Protein AF-A0A527ZDV0-F1 (afdb_monomer_lite)

Sequence (284 aa):
VLDKLTVDKIAKTVQAEIHVDLGLYFPLFAMGDMKRVAASTTAVYSDKTIEVAMMLDVTGSMAGQKIIDLRTAAANAVDSFLGGQDPANPRVRVSIVPYANSVNAGALAGSSVYVEASTSQRKQAPGNGVIQYVSGLTRPDNCATERKGTYQYSDVGPDISMINRDYLLSAFAWPTGTAACPVAALKPLTADAAALKNVIKNFVASGGTAGHIGVQWTWYMLSENWGSVMNASQRPAKADPKKVAKIAILMTDGEFNLSYFDASTVGEVYNDAGKEPTRTAAKT

pLDDT: mean 84.5, std 15.92, range [27.89, 98.62]

Structure (mmCIF, N/CA/C/O backbone):
data_AF-A0A527ZDV0-F1
#
_entry.id   AF-A0A527ZDV0-F1
#
loop_
_atom_site.group_PDB
_atom_site.id
_atom_site.type_symbol
_atom_site.label_atom_id
_atom_site.label_alt_id
_atom_site.label_comp_id
_atom_site.label_asym_id
_atom_site.label_entity_id
_atom_site.label_seq_id
_atom_site.pdbx_PDB_ins_code
_atom_site.Cartn_x
_atom_site.Cartn_y
_atom_site.Cartn_z
_atom_site.occupancy
_atom_site.B_iso_or_equiv
_atom_site.auth_seq_id
_atom_site.auth_comp_id
_atom_site.auth_asym_id
_atom_site.auth_atom_id
_atom_site.pdbx_PDB_model_num
ATOM 1 N N . VAL A 1 1 ? -28.918 14.711 37.953 1.00 68.75 1 VAL A N 1
ATOM 2 C CA . VAL A 1 1 ? -28.366 13.515 38.631 1.00 68.75 1 VAL A CA 1
ATOM 3 C C . VAL A 1 1 ? -28.586 12.306 37.731 1.00 68.75 1 VAL A C 1
ATOM 5 O O . VAL A 1 1 ? -29.590 12.291 37.030 1.00 68.75 1 VAL A O 1
ATOM 8 N N . LEU A 1 2 ? -27.631 11.368 37.670 1.00 64.62 2 LEU A N 1
ATOM 9 C CA . LEU A 1 2 ? -27.784 10.100 36.940 1.00 64.62 2 LEU A CA 1
ATOM 10 C C . LEU A 1 2 ? -28.647 9.150 37.768 1.00 64.62 2 LEU A C 1
ATOM 12 O O . LEU A 1 2 ? -28.257 8.795 38.876 1.00 64.62 2 LEU A O 1
ATOM 16 N N . ASP A 1 3 ? -29.789 8.750 37.219 1.00 78.88 3 ASP A N 1
ATOM 17 C CA . ASP A 1 3 ? -30.728 7.843 37.881 1.00 78.88 3 ASP A CA 1
ATOM 18 C C . ASP A 1 3 ? -30.417 6.385 37.570 1.00 78.88 3 ASP A C 1
ATOM 20 O O . ASP A 1 3 ? -30.418 5.534 38.459 1.00 78.88 3 ASP A O 1
ATOM 24 N N . LYS A 1 4 ? -30.156 6.083 36.294 1.00 80.00 4 LYS A N 1
ATOM 25 C CA . LYS A 1 4 ? -30.003 4.708 35.826 1.00 80.00 4 LYS A CA 1
ATOM 26 C C . LYS A 1 4 ? -29.067 4.635 34.631 1.00 80.00 4 LYS A C 1
ATOM 28 O O . LYS A 1 4 ? -29.163 5.429 33.698 1.00 80.00 4 LYS A O 1
ATOM 33 N N . LEU A 1 5 ? -28.189 3.636 34.650 1.00 78.25 5 LEU A N 1
ATOM 34 C CA . LEU A 1 5 ? -27.348 3.252 33.522 1.00 78.25 5 LEU A CA 1
ATOM 35 C C . LEU A 1 5 ? -27.693 1.813 33.132 1.00 78.25 5 LEU A C 1
ATOM 37 O O . LEU A 1 5 ? -27.491 0.892 33.922 1.00 78.25 5 LEU A O 1
ATOM 41 N N . THR A 1 6 ? -28.221 1.619 31.927 1.00 83.94 6 THR A N 1
ATOM 42 C CA . THR A 1 6 ? -28.604 0.300 31.405 1.00 83.94 6 THR A CA 1
ATOM 43 C C . THR A 1 6 ? -27.681 -0.075 30.255 1.00 83.94 6 THR A C 1
ATOM 45 O O . THR A 1 6 ? -27.552 0.686 29.301 1.00 83.94 6 THR A O 1
ATOM 48 N N . VAL A 1 7 ? -27.046 -1.246 30.333 1.00 80.19 7 VAL A N 1
ATOM 49 C CA . VAL A 1 7 ? -26.226 -1.803 29.247 1.00 80.19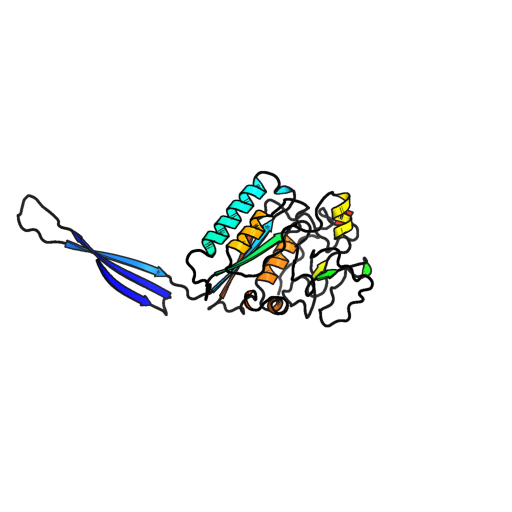 7 VAL A CA 1
ATOM 50 C C . VAL A 1 7 ? -26.956 -3.005 28.660 1.00 80.19 7 VAL A C 1
ATOM 52 O O . VAL A 1 7 ? -27.007 -4.066 29.284 1.00 80.19 7 VAL A O 1
ATOM 55 N N . ASP A 1 8 ? -27.504 -2.847 27.459 1.00 72.69 8 ASP A N 1
ATOM 56 C CA . ASP A 1 8 ? -28.113 -3.931 26.697 1.00 72.69 8 ASP A CA 1
ATOM 57 C C . ASP A 1 8 ? -27.080 -4.519 25.729 1.00 72.69 8 ASP A C 1
ATOM 59 O O . ASP A 1 8 ? -26.717 -3.930 24.709 1.00 72.69 8 ASP A O 1
ATOM 63 N N . LYS A 1 9 ? -26.585 -5.714 26.059 1.00 70.44 9 LYS A N 1
ATOM 64 C CA . LYS A 1 9 ? -25.585 -6.426 25.251 1.00 70.44 9 LYS A CA 1
ATOM 65 C C . LYS A 1 9 ? -26.178 -7.071 23.994 1.00 70.44 9 LYS A C 1
ATOM 67 O O . LYS A 1 9 ? -25.423 -7.394 23.081 1.00 70.44 9 LYS A O 1
ATOM 72 N N . ILE A 1 10 ? -27.497 -7.269 23.945 1.00 68.00 10 ILE A N 1
ATOM 73 C CA . ILE A 1 10 ? -28.203 -7.865 22.806 1.00 68.00 10 ILE A CA 1
ATOM 74 C C . ILE A 1 10 ? -28.531 -6.769 21.791 1.00 68.00 10 ILE A C 1
ATOM 76 O O . ILE A 1 10 ? -28.166 -6.891 20.623 1.00 68.00 10 ILE A O 1
ATOM 80 N N . ALA A 1 11 ? -29.144 -5.674 22.248 1.00 68.44 11 ALA A N 1
ATOM 81 C CA . ALA A 1 11 ? -29.427 -4.501 21.421 1.00 68.44 11 ALA A CA 1
ATOM 82 C C . ALA A 1 11 ? -28.184 -3.635 21.158 1.00 68.44 11 ALA A C 1
ATOM 84 O O . ALA A 1 11 ? -28.227 -2.745 20.310 1.00 68.44 11 ALA A O 1
ATOM 85 N N . LYS A 1 12 ? -27.069 -3.914 21.850 1.00 70.81 12 LYS A N 1
ATOM 86 C CA . LYS A 1 12 ? -25.800 -3.183 21.745 1.00 70.81 12 LYS A CA 1
ATOM 87 C C . LYS A 1 12 ? -25.950 -1.704 22.098 1.00 70.81 12 LYS A C 1
ATOM 89 O O . LYS A 1 12 ? -25.376 -0.844 21.438 1.00 70.81 12 LYS A O 1
ATOM 94 N N . THR A 1 13 ? -26.707 -1.393 23.143 1.00 69.81 13 THR A N 1
ATOM 95 C CA . THR A 1 13 ? -26.961 -0.017 23.576 1.00 69.81 13 THR A CA 1
ATOM 96 C C . THR A 1 13 ? -26.562 0.210 25.028 1.00 69.81 13 THR A C 1
ATOM 98 O O . THR A 1 13 ? -26.643 -0.674 25.878 1.00 69.81 13 THR A O 1
ATOM 101 N N . VAL A 1 14 ? -26.109 1.425 25.313 1.00 76.44 14 VAL A N 1
ATOM 102 C CA . VAL A 1 14 ? -25.928 1.963 26.656 1.00 76.44 14 VAL A CA 1
ATOM 103 C C . VAL A 1 14 ? -26.887 3.132 26.790 1.00 76.44 14 VAL A C 1
ATOM 105 O O . VAL A 1 14 ? -26.771 4.116 26.063 1.00 76.44 14 VAL A O 1
ATOM 108 N N . GLN A 1 15 ? -27.845 3.012 27.698 1.00 78.62 15 GLN A N 1
ATOM 109 C CA . GLN A 1 15 ? -28.835 4.042 27.974 1.00 78.62 15 GLN A CA 1
ATOM 110 C C . GLN A 1 15 ? -28.552 4.672 29.335 1.00 78.62 15 GLN A C 1
ATOM 112 O O . GLN A 1 15 ? -28.437 3.961 30.336 1.00 78.62 15 GLN A O 1
ATOM 117 N N . ALA A 1 16 ? -28.452 5.997 29.364 1.00 77.88 16 ALA A N 1
ATOM 118 C CA . ALA A 1 16 ? -28.330 6.783 30.581 1.00 77.88 16 ALA A CA 1
ATOM 119 C C . ALA A 1 16 ? -29.602 7.612 30.778 1.00 77.88 16 ALA A C 1
ATOM 121 O O . ALA A 1 16 ? -30.021 8.358 29.891 1.00 77.88 16 ALA A O 1
ATOM 122 N N . GLU A 1 17 ? -30.211 7.477 31.948 1.00 79.31 17 GLU A N 1
ATOM 123 C CA . GLU A 1 17 ? -31.352 8.281 32.376 1.00 79.31 17 GLU A CA 1
ATOM 124 C C . GLU A 1 17 ? -30.871 9.284 33.417 1.00 79.31 17 GLU A C 1
ATOM 126 O O . GLU A 1 17 ? -30.293 8.910 34.441 1.00 79.31 17 GLU A O 1
ATOM 131 N N . ILE A 1 18 ? -31.076 10.565 33.132 1.00 78.31 18 ILE A N 1
ATOM 132 C CA . ILE A 1 18 ? -30.704 11.676 34.002 1.00 78.31 18 ILE A CA 1
ATOM 133 C C . ILE A 1 18 ? -31.931 12.539 34.263 1.00 78.31 18 ILE A C 1
ATOM 135 O O . ILE A 1 18 ? -32.757 12.753 33.377 1.00 78.31 18 ILE A O 1
ATOM 139 N N . HIS A 1 19 ? -32.016 13.105 35.461 1.00 79.69 19 HIS A N 1
ATOM 140 C CA . HIS A 1 19 ? -32.987 14.152 35.748 1.00 79.69 19 HIS A CA 1
ATOM 141 C C . HIS A 1 19 ? -32.321 15.444 36.204 1.00 79.69 19 HIS A C 1
ATOM 143 O O . HIS A 1 19 ? -31.220 15.446 36.767 1.00 79.69 19 HIS A O 1
ATOM 149 N N . VAL A 1 20 ? -33.025 16.549 35.986 1.00 69.50 20 VAL A N 1
ATOM 150 C CA . VAL A 1 20 ? -32.747 17.839 36.616 1.00 69.50 20 VAL A CA 1
ATOM 151 C C . VAL A 1 20 ? -34.025 18.296 37.302 1.00 69.50 20 VAL A C 1
ATOM 153 O O . VAL A 1 20 ? -35.100 18.271 36.701 1.00 69.50 20 VAL A O 1
ATOM 156 N N . ASP A 1 21 ? -33.906 18.695 38.562 1.00 74.75 21 ASP A N 1
ATOM 157 C CA . ASP A 1 21 ? -35.006 19.303 39.296 1.00 74.75 21 ASP A CA 1
ATOM 158 C C . ASP A 1 21 ? -34.934 20.823 39.089 1.00 74.75 21 ASP A C 1
ATOM 160 O O . ASP A 1 21 ? -33.939 21.466 39.430 1.00 74.75 21 ASP A O 1
ATOM 164 N N . LEU A 1 22 ? -35.968 21.393 38.468 1.00 59.03 22 LEU A N 1
ATOM 165 C CA . LEU A 1 22 ? -36.077 22.827 38.213 1.00 59.03 22 LEU A CA 1
ATOM 166 C C . LEU A 1 22 ? -37.039 23.457 39.220 1.00 59.03 22 LEU A C 1
ATOM 168 O O . LEU A 1 22 ? -38.200 23.052 39.324 1.00 59.03 22 LEU A O 1
ATOM 172 N N . GLY A 1 23 ? -36.570 24.481 39.933 1.00 53.44 23 GLY A N 1
ATOM 173 C CA . GLY A 1 23 ? -37.438 25.354 40.716 1.00 53.44 23 GLY A CA 1
ATOM 174 C C . GLY A 1 23 ? -38.197 26.293 39.782 1.00 53.44 23 GLY A C 1
ATOM 175 O O . GLY A 1 23 ? -37.603 27.203 39.208 1.00 53.44 23 GLY A O 1
ATOM 176 N N . LEU A 1 24 ? -39.499 26.073 39.607 1.00 53.81 24 LEU A N 1
ATOM 177 C CA . LEU A 1 24 ? -40.360 26.975 38.843 1.00 53.81 24 LEU A CA 1
ATOM 178 C C . LEU A 1 24 ? -40.987 27.990 39.803 1.00 53.81 24 LEU A C 1
ATOM 180 O O . LEU A 1 24 ? -41.691 27.609 40.736 1.00 53.81 24 LEU A O 1
ATOM 184 N N . TYR A 1 25 ? -40.732 29.281 39.581 1.00 48.66 25 TYR A N 1
ATOM 185 C CA . TYR A 1 25 ? -41.302 30.362 40.386 1.00 48.66 25 TYR A CA 1
ATOM 186 C C . TYR A 1 25 ? -42.387 31.093 39.592 1.00 48.66 25 TYR A C 1
ATOM 188 O O . TYR A 1 25 ? -42.089 31.798 38.628 1.00 48.66 25 TYR A O 1
ATOM 196 N N . PHE A 1 26 ? -43.647 30.930 39.999 1.00 53.75 26 PHE A N 1
ATOM 197 C CA . PHE A 1 26 ? -44.776 31.688 39.458 1.00 53.75 26 PHE A CA 1
ATOM 198 C C . PHE A 1 26 ? -45.208 32.748 40.486 1.00 53.75 26 PHE A C 1
ATOM 200 O O . PHE A 1 26 ? -45.685 32.384 41.560 1.00 53.75 26 PHE A O 1
ATOM 207 N N . PRO A 1 27 ? -45.076 34.056 40.193 1.00 48.78 27 PRO A N 1
ATOM 208 C CA . PRO A 1 27 ? -45.184 35.124 41.197 1.00 48.78 27 PRO A CA 1
ATOM 209 C C . PRO A 1 27 ? -46.600 35.391 41.751 1.00 48.78 27 PRO A C 1
ATOM 211 O O . PRO A 1 27 ? -46.770 36.324 42.527 1.00 48.78 27 PRO A O 1
ATOM 214 N N . LEU A 1 28 ? -47.616 34.601 41.382 1.00 50.75 28 LEU A N 1
ATOM 215 C CA . LEU A 1 28 ? -49.012 34.805 41.806 1.00 50.75 28 LEU A CA 1
ATOM 216 C C . LEU A 1 28 ? -49.543 33.768 42.810 1.00 50.75 28 LEU A C 1
ATOM 218 O O . LEU A 1 28 ? -50.578 34.017 43.419 1.00 50.75 28 LEU A O 1
ATOM 222 N N . PHE A 1 29 ? -48.832 32.661 43.050 1.00 50.50 29 PHE A N 1
ATOM 223 C CA . PHE A 1 29 ? -49.179 31.694 44.097 1.00 50.50 29 PHE A CA 1
ATOM 224 C C . PHE A 1 29 ? -47.901 31.182 44.764 1.00 50.50 29 PHE A C 1
ATOM 226 O O . PHE A 1 29 ? -47.093 30.487 44.154 1.00 50.50 29 PHE A O 1
ATOM 233 N N . ALA A 1 30 ? -47.698 31.555 46.026 1.00 51.81 30 ALA A N 1
ATOM 234 C CA . ALA A 1 30 ? -46.574 31.092 46.823 1.00 51.81 30 ALA A CA 1
ATOM 235 C C . ALA A 1 30 ? -46.768 29.618 47.214 1.00 51.81 30 ALA A C 1
ATOM 237 O O . ALA A 1 30 ? -47.433 29.335 48.202 1.00 51.81 30 ALA A O 1
ATOM 238 N N . MET A 1 31 ? -46.188 28.696 46.442 1.00 49.16 31 MET A N 1
ATOM 239 C CA . MET A 1 31 ? -45.766 27.355 46.874 1.00 49.16 31 MET A CA 1
ATOM 240 C C . MET A 1 31 ? -44.824 26.781 45.804 1.00 49.16 31 MET A C 1
ATOM 242 O O . MET A 1 31 ? -45.233 26.499 44.681 1.00 49.16 31 MET A O 1
ATOM 246 N N . GLY A 1 32 ? -43.531 26.713 46.127 1.00 55.28 32 GLY A N 1
ATOM 247 C CA . GLY A 1 32 ? -42.485 26.259 45.215 1.00 55.28 32 GLY A CA 1
ATOM 248 C C . GLY A 1 32 ? -42.348 24.743 45.232 1.00 55.28 32 GLY A C 1
ATOM 249 O O . GLY A 1 32 ? -41.705 24.206 46.128 1.00 55.28 32 GLY A O 1
ATOM 250 N N . ASP A 1 33 ? -42.891 24.079 44.215 1.00 58.06 33 ASP A N 1
ATOM 251 C CA . ASP A 1 33 ? -42.604 22.670 43.952 1.00 58.06 33 ASP A CA 1
ATOM 252 C C . ASP A 1 33 ? -41.522 22.553 42.875 1.00 58.06 33 ASP A C 1
ATOM 254 O O . ASP A 1 33 ? -41.663 23.055 41.756 1.00 58.06 33 ASP A O 1
ATOM 258 N N . MET A 1 34 ? -40.429 21.860 43.203 1.00 58.81 34 MET A N 1
ATOM 259 C CA . MET A 1 34 ? -39.416 21.472 42.223 1.00 58.81 34 MET A CA 1
ATOM 260 C C . MET A 1 34 ? -40.037 20.495 41.218 1.00 58.81 34 MET A C 1
ATOM 262 O O . MET A 1 34 ? -40.575 19.454 41.601 1.00 58.81 34 MET A O 1
ATOM 266 N N . LYS A 1 35 ? -39.966 20.807 39.920 1.00 58.44 35 LYS A N 1
ATOM 267 C CA . LYS A 1 35 ? -40.409 19.891 38.864 1.00 58.44 35 LYS A CA 1
ATOM 268 C C . LYS A 1 35 ? -39.222 19.120 38.313 1.00 58.44 35 LYS A C 1
ATOM 270 O O . LYS A 1 35 ? -38.267 19.703 37.803 1.00 58.44 35 LYS A O 1
ATOM 275 N N . ARG A 1 36 ? -39.320 17.794 38.395 1.00 66.69 36 ARG A N 1
ATOM 276 C CA . ARG A 1 36 ? -38.353 16.869 37.814 1.00 66.69 36 ARG A CA 1
ATOM 277 C C . ARG A 1 36 ? -38.549 16.778 36.308 1.00 66.69 36 ARG A C 1
ATOM 279 O O . ARG A 1 36 ? -39.609 16.359 35.848 1.00 66.69 36 ARG A O 1
ATOM 286 N N . VAL A 1 37 ? -37.515 17.124 35.553 1.00 65.94 37 VAL A N 1
ATOM 287 C CA . VAL A 1 37 ? -37.456 16.905 34.106 1.00 65.94 37 VAL A CA 1
ATOM 288 C C . VAL A 1 37 ? -36.504 15.746 33.844 1.00 65.94 37 VAL A C 1
ATOM 290 O O . VAL A 1 37 ? -35.326 15.822 34.191 1.00 65.94 37 VAL A O 1
ATOM 293 N N . ALA A 1 38 ? -37.025 14.666 33.262 1.00 60.50 38 ALA A N 1
ATOM 294 C CA . ALA A 1 38 ? -36.239 13.506 32.860 1.00 60.50 38 ALA A CA 1
ATOM 295 C C . ALA A 1 38 ? -35.730 13.680 31.424 1.00 60.50 38 ALA A C 1
ATOM 297 O O . ALA A 1 38 ? -36.482 14.072 30.532 1.00 60.50 38 ALA A O 1
ATOM 298 N N . ALA A 1 39 ? -34.463 13.352 31.203 1.00 61.59 39 ALA A N 1
ATOM 299 C CA . ALA A 1 39 ? -33.853 13.233 29.891 1.00 61.59 39 ALA A CA 1
ATOM 300 C C . ALA A 1 39 ? -33.178 11.859 29.792 1.00 61.59 39 ALA A C 1
ATOM 302 O O . ALA A 1 39 ? -32.444 11.446 30.691 1.00 61.59 39 ALA A O 1
ATOM 303 N N . SER A 1 40 ? -33.428 11.140 28.700 1.00 63.53 40 SER A N 1
ATOM 304 C CA . SER A 1 40 ? -32.755 9.878 28.403 1.00 63.53 40 SER A CA 1
ATOM 305 C C . SER A 1 40 ? -31.867 10.039 27.176 1.00 63.53 40 SER A C 1
ATOM 307 O O . SER A 1 40 ? -32.227 10.696 26.199 1.00 63.53 40 SER A O 1
ATOM 309 N N . THR A 1 41 ? -30.680 9.445 27.227 1.00 58.59 41 THR A N 1
ATOM 310 C CA . THR A 1 41 ? -29.773 9.356 26.082 1.00 58.59 41 THR A CA 1
ATOM 311 C C . THR A 1 41 ? -29.410 7.894 25.869 1.00 58.59 41 THR A C 1
ATOM 313 O O . THR A 1 41 ? -29.243 7.140 26.827 1.00 58.59 41 THR A O 1
ATOM 316 N N . THR A 1 42 ? -29.335 7.463 24.610 1.00 42.72 42 THR A N 1
ATOM 317 C CA . THR A 1 42 ? -28.946 6.093 24.250 1.00 42.72 42 THR A CA 1
ATOM 318 C C . THR A 1 42 ? -27.797 6.151 23.259 1.00 42.72 42 THR A C 1
ATOM 320 O O . THR A 1 42 ? -27.917 6.770 22.204 1.00 42.72 42 THR A O 1
ATOM 323 N N . ALA A 1 43 ? -26.686 5.504 23.593 1.00 54.31 43 ALA A N 1
ATOM 324 C CA . ALA A 1 43 ? -25.538 5.324 22.718 1.00 54.31 43 ALA A CA 1
ATOM 325 C C . ALA A 1 43 ? -25.457 3.864 22.267 1.00 54.31 43 ALA A C 1
ATOM 327 O O . ALA A 1 43 ? -25.686 2.954 23.059 1.00 54.31 43 ALA A O 1
ATOM 328 N N . VAL A 1 44 ? -25.105 3.615 21.007 1.00 53.41 44 VAL A N 1
ATOM 329 C CA . VAL A 1 44 ? -24.837 2.254 20.521 1.00 53.41 44 VAL A CA 1
ATOM 330 C C . VAL A 1 44 ? -23.384 1.899 20.851 1.00 53.41 44 VAL A C 1
ATOM 332 O O . VAL A 1 44 ? -22.461 2.609 20.456 1.00 53.41 44 VAL A O 1
ATOM 335 N N . TYR A 1 45 ? -23.162 0.800 21.566 1.00 57.28 45 TYR A N 1
ATOM 336 C CA . TYR A 1 45 ? -21.843 0.253 21.876 1.00 57.28 45 TYR A CA 1
ATOM 337 C C . TYR A 1 45 ? -21.579 -0.971 20.992 1.00 57.28 45 TYR A C 1
ATOM 339 O O . TYR A 1 45 ? -22.304 -1.957 21.032 1.00 57.28 45 TYR A O 1
ATOM 347 N N . SER A 1 46 ? -20.520 -0.921 20.187 1.00 64.88 46 SER A N 1
ATOM 348 C CA . SER A 1 46 ? -20.058 -2.069 19.404 1.00 64.88 46 SER A CA 1
ATOM 349 C C . SER A 1 46 ? -18.836 -2.695 20.075 1.00 64.88 46 SER A C 1
ATOM 351 O O . SER A 1 46 ? -17.894 -2.002 20.446 1.00 64.88 46 SER A O 1
ATOM 353 N N . ASP A 1 47 ? -18.846 -4.014 20.200 1.00 71.94 47 ASP A N 1
ATOM 354 C CA . ASP A 1 47 ? -17.752 -4.862 20.679 1.00 71.94 47 ASP A CA 1
ATOM 355 C C . ASP A 1 47 ? -16.772 -5.255 19.562 1.00 71.94 47 ASP A C 1
ATOM 357 O O . ASP A 1 47 ? -15.793 -5.954 19.812 1.00 71.94 47 ASP A O 1
ATOM 361 N N . LYS A 1 48 ? -17.020 -4.810 18.322 1.00 84.94 48 LYS A N 1
ATOM 362 C CA . LYS A 1 48 ? -16.148 -5.136 17.194 1.00 84.94 48 LYS A CA 1
ATOM 363 C C . LYS A 1 48 ? -14.790 -4.462 17.329 1.00 84.94 48 LYS A C 1
ATOM 365 O O . LYS A 1 48 ? -14.721 -3.265 17.639 1.00 84.94 48 LYS A O 1
ATOM 370 N N . THR A 1 49 ? -13.743 -5.205 16.995 1.00 91.81 49 THR A N 1
ATOM 371 C CA . THR A 1 49 ? -12.450 -4.623 16.640 1.00 91.81 49 THR A CA 1
ATOM 372 C C . THR A 1 49 ? -12.516 -4.060 15.223 1.00 91.81 49 THR A C 1
ATOM 374 O O . THR A 1 49 ? -13.300 -4.519 14.386 1.00 91.81 49 THR A O 1
ATOM 377 N N . ILE A 1 50 ? -11.736 -3.017 14.964 1.00 94.12 50 ILE A N 1
ATOM 378 C CA . ILE A 1 50 ? -11.719 -2.298 13.693 1.00 94.12 50 ILE A CA 1
ATOM 379 C C . ILE A 1 50 ? -10.294 -2.325 13.147 1.00 94.12 50 ILE A C 1
ATOM 381 O O . ILE A 1 50 ? -9.344 -1.936 13.825 1.00 94.12 50 ILE A O 1
ATOM 385 N N . GLU A 1 51 ? -10.154 -2.778 11.911 1.00 97.25 51 GLU A N 1
ATOM 386 C CA . GLU A 1 51 ? -8.906 -2.788 11.161 1.00 97.25 51 GLU A CA 1
ATOM 387 C C . GLU A 1 51 ? -9.066 -1.865 9.964 1.00 97.25 51 GLU A C 1
ATOM 389 O O . GLU A 1 51 ? -9.910 -2.099 9.098 1.00 97.25 51 GLU A O 1
ATOM 394 N N . VAL A 1 52 ? -8.277 -0.797 9.936 1.00 98.06 52 VAL A N 1
ATOM 395 C CA . VAL A 1 52 ? -8.316 0.205 8.874 1.00 98.06 52 VAL A CA 1
ATOM 396 C C . VAL A 1 52 ? -7.024 0.124 8.079 1.00 98.06 52 VAL A C 1
ATOM 398 O O . VAL A 1 52 ? -5.947 0.226 8.656 1.00 98.06 52 VAL A O 1
ATOM 401 N N . ALA A 1 53 ? -7.112 -0.004 6.761 1.00 98.44 53 ALA A N 1
ATOM 402 C CA . ALA A 1 53 ? -5.971 0.142 5.871 1.00 98.44 53 ALA A CA 1
ATOM 403 C C . ALA A 1 53 ? -6.130 1.397 5.020 1.00 98.44 53 ALA A C 1
ATOM 405 O O . ALA A 1 53 ? -7.126 1.565 4.318 1.00 98.44 53 ALA A O 1
ATOM 406 N N . MET A 1 54 ? -5.153 2.296 5.112 1.00 98.50 54 MET A N 1
ATOM 407 C CA . MET A 1 54 ? -5.167 3.575 4.411 1.00 98.50 54 MET A CA 1
ATOM 408 C C . MET A 1 54 ? -4.207 3.525 3.223 1.00 98.50 54 MET A C 1
ATOM 410 O O . MET A 1 54 ? -2.990 3.500 3.409 1.00 98.50 54 MET A O 1
ATOM 414 N N . MET A 1 55 ? -4.765 3.535 2.016 1.00 97.69 55 MET A N 1
ATOM 415 C CA . MET A 1 55 ? -4.059 3.756 0.758 1.00 97.69 55 MET A CA 1
ATOM 416 C C . MET A 1 55 ? -3.863 5.257 0.555 1.00 97.69 55 MET A C 1
ATOM 418 O O . MET A 1 55 ? -4.841 6.002 0.470 1.00 97.69 55 MET A O 1
ATOM 422 N N . LEU A 1 56 ? -2.608 5.696 0.484 1.00 98.19 56 LEU A N 1
ATOM 423 C CA . LEU A 1 56 ? -2.251 7.112 0.444 1.00 98.19 56 LEU A CA 1
ATOM 424 C C . LEU A 1 56 ? -1.398 7.404 -0.791 1.00 98.19 56 LEU A C 1
ATOM 426 O O . LEU A 1 56 ? -0.292 6.882 -0.935 1.00 98.19 56 LEU A O 1
ATOM 430 N N . ASP A 1 57 ? -1.937 8.236 -1.674 1.00 97.44 57 ASP A N 1
ATOM 431 C CA . ASP A 1 57 ? -1.282 8.676 -2.898 1.00 97.44 57 ASP A CA 1
ATOM 432 C C . ASP A 1 57 ? -0.119 9.624 -2.586 1.00 97.44 57 ASP A C 1
ATOM 434 O O . ASP A 1 57 ? -0.306 10.702 -2.020 1.00 97.44 57 ASP A O 1
ATOM 438 N N . VAL A 1 58 ? 1.099 9.212 -2.936 1.00 97.69 58 VAL A N 1
ATOM 439 C CA . VAL A 1 58 ? 2.315 10.030 -2.806 1.00 97.69 58 VAL A CA 1
ATOM 440 C C . VAL A 1 58 ? 2.980 10.251 -4.166 1.00 97.69 58 VAL A C 1
ATOM 442 O O . VAL A 1 58 ? 4.203 10.353 -4.273 1.00 97.69 58 VAL A O 1
ATOM 445 N N . THR A 1 59 ? 2.175 10.305 -5.224 1.00 95.69 59 THR A N 1
ATOM 446 C CA . THR A 1 59 ? 2.625 10.501 -6.606 1.00 95.69 59 THR A CA 1
ATOM 447 C C . THR A 1 59 ? 3.093 11.930 -6.860 1.00 95.69 59 THR A C 1
ATOM 449 O O . THR A 1 59 ? 2.917 12.832 -6.039 1.00 95.69 59 THR A O 1
ATOM 452 N N . GLY A 1 60 ? 3.723 12.167 -8.011 1.00 93.88 60 GLY A N 1
ATOM 453 C CA . GLY A 1 60 ? 4.214 13.489 -8.393 1.00 93.88 60 GLY A CA 1
ATOM 454 C C . GLY A 1 60 ? 3.118 14.562 -8.479 1.00 93.88 60 GLY A C 1
ATOM 455 O O . GLY A 1 60 ? 3.393 15.716 -8.153 1.00 93.88 60 GLY A O 1
ATOM 456 N N . SER A 1 61 ? 1.876 14.206 -8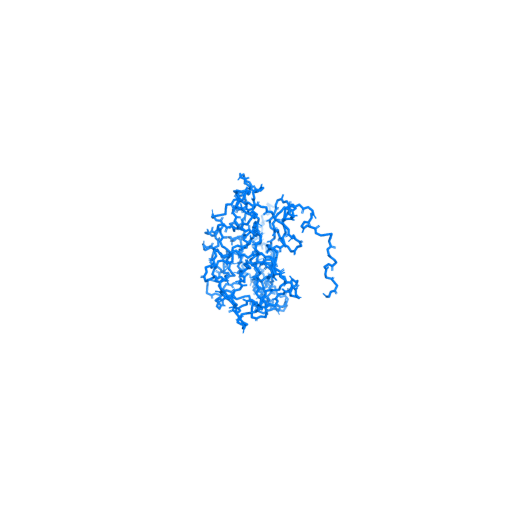.843 1.00 92.81 61 SER A N 1
ATOM 457 C CA . SER A 1 61 ? 0.739 15.150 -8.904 1.00 92.81 61 SER A CA 1
ATOM 458 C C . SER A 1 61 ? 0.365 15.730 -7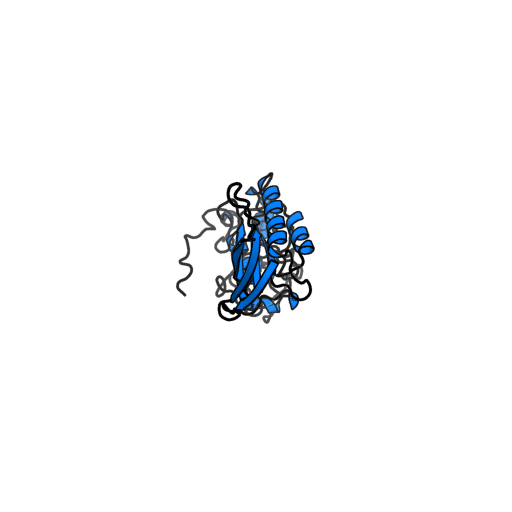.540 1.00 92.81 61 SER A C 1
ATOM 460 O O . SER A 1 61 ? -0.170 16.843 -7.479 1.00 92.81 61 SER A O 1
ATOM 462 N N . MET A 1 62 ? 0.723 15.024 -6.462 1.00 97.06 62 MET A N 1
ATOM 463 C CA . MET A 1 62 ? 0.519 15.439 -5.077 1.00 97.06 62 MET A CA 1
ATOM 464 C C . MET A 1 62 ? 1.533 16.489 -4.600 1.00 97.06 62 MET A C 1
ATOM 466 O O . MET A 1 62 ? 1.423 16.974 -3.475 1.00 97.06 62 MET A O 1
ATOM 470 N N . ALA A 1 63 ? 2.536 16.862 -5.399 1.00 96.06 63 ALA A N 1
ATOM 471 C CA . ALA A 1 63 ? 3.541 17.840 -4.987 1.00 96.06 63 ALA A CA 1
ATOM 472 C C . ALA A 1 63 ? 2.933 19.199 -4.568 1.00 96.06 63 ALA A C 1
ATOM 474 O O . ALA A 1 63 ? 1.840 19.594 -4.979 1.00 96.06 63 ALA A O 1
ATOM 475 N N . GLY A 1 64 ? 3.665 19.943 -3.734 1.00 97.00 64 GLY A N 1
ATOM 476 C CA . GLY A 1 64 ? 3.220 21.238 -3.217 1.00 97.00 64 GLY A CA 1
ATOM 477 C C . GLY A 1 64 ? 2.210 21.101 -2.077 1.00 97.00 64 GLY A C 1
ATOM 478 O O . GLY A 1 64 ? 2.453 20.377 -1.114 1.00 97.00 64 GLY A O 1
ATOM 479 N N . GLN A 1 65 ? 1.090 21.821 -2.160 1.00 97.31 65 GLN A N 1
ATOM 480 C CA . GLN A 1 65 ? 0.119 21.893 -1.064 1.00 97.31 65 GLN A CA 1
ATOM 481 C C . GLN A 1 65 ? -0.617 20.563 -0.828 1.00 97.31 65 GLN A C 1
ATOM 483 O O . GLN A 1 65 ? -0.868 20.200 0.317 1.00 97.31 65 GLN A O 1
ATOM 488 N N . LYS A 1 66 ? -0.889 19.782 -1.882 1.00 97.19 66 LYS A N 1
ATOM 489 C CA . LYS A 1 66 ? -1.683 18.545 -1.775 1.00 97.19 66 LYS A CA 1
ATOM 490 C C . LYS A 1 66 ? -1.043 17.504 -0.855 1.00 97.19 66 LYS A C 1
ATOM 492 O O . LYS A 1 66 ? -1.734 16.922 -0.027 1.00 97.19 66 LYS A O 1
ATOM 497 N N . ILE A 1 67 ? 0.272 17.283 -0.942 1.00 97.25 67 ILE A N 1
ATOM 498 C CA . ILE A 1 67 ? 0.969 16.343 -0.052 1.00 97.25 67 ILE A CA 1
ATOM 499 C C . ILE A 1 67 ? 1.021 16.866 1.389 1.00 97.25 67 ILE A C 1
ATOM 501 O O . ILE A 1 67 ? 0.979 16.073 2.326 1.00 97.25 67 ILE A O 1
ATOM 505 N N . ILE A 1 68 ? 1.072 18.186 1.596 1.00 97.75 68 ILE A N 1
ATOM 506 C CA . ILE A 1 68 ? 1.008 18.796 2.935 1.00 97.75 68 ILE A CA 1
ATOM 507 C C . ILE A 1 68 ? -0.375 18.548 3.555 1.00 97.75 68 ILE A C 1
ATOM 509 O O . ILE A 1 68 ? -0.472 18.108 4.707 1.00 97.75 68 ILE A O 1
ATOM 513 N N . ASP A 1 69 ? -1.430 18.751 2.771 1.00 97.56 69 ASP A N 1
ATOM 514 C CA . ASP A 1 69 ? -2.810 18.521 3.192 1.00 97.56 69 ASP A CA 1
ATOM 515 C C . ASP A 1 69 ? -3.071 17.034 3.437 1.00 97.56 69 ASP A C 1
ATOM 517 O O . ASP A 1 69 ? -3.643 16.680 4.466 1.00 97.56 69 ASP A O 1
ATOM 521 N N . LEU A 1 70 ? -2.566 16.146 2.571 1.00 97.50 70 LEU A N 1
ATOM 522 C CA . LEU A 1 70 ? -2.646 14.696 2.763 1.00 97.50 70 LEU A CA 1
ATOM 523 C C . LEU A 1 70 ? -1.985 14.273 4.075 1.00 97.50 70 LEU A C 1
ATOM 525 O O . LEU A 1 70 ? -2.572 13.509 4.839 1.00 97.50 70 LEU A O 1
ATOM 529 N N . ARG A 1 71 ? -0.772 14.766 4.359 1.00 98.19 71 ARG A N 1
ATOM 530 C CA . ARG A 1 71 ? -0.070 14.456 5.613 1.00 98.19 71 ARG A CA 1
ATOM 531 C C . ARG A 1 71 ? -0.892 14.895 6.825 1.00 98.19 71 ARG A C 1
ATOM 533 O O . ARG A 1 71 ? -0.992 14.148 7.795 1.00 98.19 71 ARG A O 1
ATOM 540 N N . THR A 1 72 ? -1.504 16.075 6.751 1.00 98.06 72 THR A N 1
ATOM 541 C CA . THR A 1 72 ? -2.359 16.618 7.814 1.00 98.06 72 THR A CA 1
ATOM 542 C C . THR A 1 72 ? -3.627 15.782 7.990 1.00 98.06 72 THR A C 1
ATOM 544 O O . THR A 1 72 ? -3.925 15.336 9.096 1.00 98.06 72 THR A O 1
ATOM 547 N N . ALA A 1 73 ? -4.343 15.499 6.902 1.00 97.38 73 ALA A N 1
ATOM 548 C CA . ALA A 1 73 ? -5.570 14.711 6.917 1.00 97.38 73 ALA A CA 1
ATOM 549 C C . ALA A 1 73 ? -5.325 13.278 7.413 1.00 97.38 73 ALA A C 1
ATOM 551 O O . ALA A 1 73 ? -6.063 12.785 8.265 1.00 97.38 73 ALA A O 1
ATOM 552 N N . ALA A 1 74 ? -4.258 12.628 6.943 1.00 97.75 74 ALA A N 1
ATOM 553 C CA . ALA A 1 74 ? -3.900 11.282 7.371 1.00 97.75 74 ALA A CA 1
ATOM 554 C C . ALA A 1 74 ? -3.490 11.243 8.853 1.00 97.75 74 ALA A C 1
ATOM 556 O O . ALA A 1 74 ? -3.896 10.329 9.568 1.00 97.75 74 ALA A O 1
ATOM 557 N N . ALA A 1 75 ? -2.739 12.237 9.343 1.00 97.81 75 ALA A N 1
ATOM 558 C CA . ALA A 1 75 ? -2.390 12.331 10.761 1.00 97.81 75 ALA A CA 1
ATOM 559 C C . ALA A 1 75 ? -3.633 12.539 11.645 1.00 97.81 75 ALA A C 1
ATOM 561 O O . ALA A 1 75 ? -3.790 11.844 12.648 1.00 97.81 75 ALA A O 1
ATOM 562 N N . ASN A 1 76 ? -4.552 13.416 11.230 1.00 96.94 76 ASN A N 1
ATOM 563 C CA . ASN A 1 76 ? -5.816 13.647 11.934 1.00 96.94 76 ASN A CA 1
ATOM 564 C C . ASN A 1 76 ? -6.708 12.397 11.942 1.00 96.94 76 ASN A C 1
ATOM 566 O O . ASN A 1 76 ? -7.357 12.106 12.948 1.00 96.94 76 ASN A O 1
ATOM 570 N N . ALA A 1 77 ? -6.726 11.633 10.846 1.00 95.88 77 ALA A N 1
ATOM 571 C CA . ALA A 1 77 ? -7.438 10.361 10.777 1.00 95.88 77 ALA A CA 1
ATOM 572 C C . ALA A 1 77 ? -6.847 9.335 11.758 1.00 95.88 77 ALA A C 1
ATOM 574 O O . ALA A 1 77 ? -7.598 8.697 12.490 1.00 95.88 77 ALA A O 1
ATOM 575 N N . VAL A 1 78 ? -5.515 9.221 11.837 1.00 96.62 78 VAL A N 1
ATOM 576 C CA . VAL A 1 78 ? -4.833 8.361 12.822 1.00 96.62 78 VAL A CA 1
ATOM 577 C C . VAL A 1 78 ? -5.208 8.755 14.252 1.00 96.62 78 VAL A C 1
ATOM 579 O O . VAL A 1 78 ? -5.580 7.885 15.039 1.00 96.62 78 VAL A O 1
ATOM 582 N N . ASP A 1 79 ? -5.166 10.048 14.579 1.00 95.44 79 ASP A N 1
ATOM 583 C CA . ASP A 1 79 ? -5.533 10.537 15.913 1.00 95.44 79 ASP A CA 1
ATOM 584 C C . ASP A 1 79 ? -7.017 10.274 16.229 1.00 95.44 79 ASP A C 1
ATOM 586 O O . ASP A 1 79 ? -7.353 9.880 17.345 1.00 95.44 79 ASP A O 1
ATOM 590 N N . SER A 1 80 ? -7.898 10.395 15.232 1.00 93.31 80 SER A N 1
ATOM 591 C CA . SER A 1 80 ? -9.331 10.110 15.380 1.00 93.31 80 SER A CA 1
ATOM 592 C C . SER A 1 80 ? -9.623 8.620 15.576 1.00 93.31 80 SER A C 1
ATOM 594 O O . SER A 1 80 ? -10.483 8.261 16.376 1.00 93.31 80 SER A O 1
ATOM 596 N N . PHE A 1 81 ? -8.917 7.737 14.864 1.00 93.06 81 PHE A N 1
ATOM 597 C CA . PHE A 1 81 ? -9.123 6.290 14.964 1.00 93.06 81 PHE A CA 1
ATOM 598 C C . PHE A 1 81 ? -8.548 5.690 16.240 1.00 93.06 81 PHE A C 1
ATOM 600 O O . PHE A 1 81 ? -9.128 4.754 16.786 1.00 93.06 81 PHE A O 1
ATOM 607 N N . LEU A 1 82 ? -7.399 6.193 16.691 1.00 94.00 82 LEU A N 1
ATOM 608 C CA . LEU A 1 82 ? -6.646 5.602 17.796 1.00 94.00 82 LEU A CA 1
ATOM 609 C C . LEU A 1 82 ? -6.825 6.359 19.119 1.00 94.00 82 LEU A C 1
ATOM 611 O O . LEU A 1 82 ? -6.240 5.968 20.129 1.00 94.00 82 LEU A O 1
ATOM 615 N N . GLY A 1 83 ? -7.619 7.430 19.135 1.00 89.38 83 GLY A N 1
ATOM 616 C CA . GLY A 1 83 ? -7.896 8.218 20.331 1.00 89.38 83 GLY A CA 1
ATOM 617 C C . GLY A 1 83 ? -8.671 7.434 21.394 1.00 89.38 83 GLY A C 1
ATOM 618 O O . GLY A 1 83 ? -9.671 6.781 21.105 1.00 89.38 83 GLY A O 1
ATOM 619 N N . GLY A 1 84 ? -8.223 7.523 22.650 1.00 82.81 84 GLY A N 1
ATOM 620 C CA . GLY A 1 84 ? -8.977 7.038 23.813 1.00 82.81 84 GLY A CA 1
ATOM 621 C C . GLY A 1 84 ? -9.105 5.515 23.952 1.00 82.81 84 GLY A C 1
ATOM 622 O O . GLY A 1 84 ? -9.927 5.061 24.747 1.00 82.81 84 GLY A O 1
ATOM 623 N N . GLN A 1 85 ? -8.326 4.722 23.207 1.00 87.06 85 GLN A N 1
ATOM 624 C CA . GLN A 1 85 ? -8.312 3.261 23.344 1.00 87.06 85 GLN A CA 1
ATOM 625 C C . GLN A 1 85 ? -7.267 2.763 24.355 1.00 87.06 85 GLN A C 1
ATOM 627 O O . GLN A 1 85 ? -6.252 3.416 24.587 1.00 87.06 85 GLN A O 1
ATOM 632 N N . ASP A 1 86 ? -7.510 1.578 24.922 1.00 81.94 86 ASP A N 1
ATOM 633 C CA . ASP A 1 86 ? -6.559 0.867 25.784 1.00 81.94 86 ASP A CA 1
ATOM 634 C C . ASP A 1 86 ? -5.318 0.434 24.972 1.00 81.94 86 ASP A C 1
ATOM 636 O O . ASP A 1 86 ? -5.465 -0.335 24.015 1.00 81.94 86 ASP A O 1
ATOM 640 N N . PRO A 1 87 ? -4.098 0.874 25.339 1.00 72.12 87 PRO A N 1
ATOM 641 C CA . PRO A 1 87 ? -2.870 0.454 24.668 1.00 72.12 87 PRO A CA 1
ATOM 642 C C . PRO A 1 87 ? -2.598 -1.055 24.744 1.00 72.12 87 PRO A C 1
ATOM 644 O O . PRO A 1 87 ? -1.929 -1.591 23.861 1.00 72.12 87 PRO A O 1
ATOM 647 N N . ALA A 1 88 ? -3.091 -1.745 25.780 1.00 78.69 88 ALA A N 1
ATOM 648 C CA . ALA A 1 88 ? -2.893 -3.184 25.952 1.00 78.69 88 ALA A CA 1
ATOM 649 C C . ALA A 1 88 ? -3.867 -4.018 25.106 1.00 78.69 88 ALA A C 1
ATOM 651 O O . ALA A 1 88 ? -3.516 -5.112 24.668 1.00 78.69 88 ALA A O 1
ATOM 652 N N . ASN A 1 89 ? -5.068 -3.494 24.843 1.00 84.44 89 ASN A N 1
ATOM 653 C CA . ASN A 1 89 ? -6.111 -4.154 24.057 1.00 84.44 89 ASN A CA 1
ATOM 654 C C . ASN A 1 89 ? -6.738 -3.170 23.060 1.00 84.44 89 ASN A C 1
ATOM 656 O O . ASN A 1 89 ? -7.894 -2.760 23.225 1.00 84.44 89 ASN A O 1
ATOM 660 N N . PRO A 1 90 ? -5.992 -2.767 22.017 1.00 89.88 90 PRO A N 1
ATOM 661 C CA . PRO A 1 90 ? -6.472 -1.760 21.092 1.00 89.88 90 PRO A CA 1
ATOM 662 C C . PRO A 1 90 ? -7.664 -2.287 20.303 1.00 89.88 90 PRO A C 1
ATOM 664 O O . PRO A 1 90 ? -7.597 -3.315 19.623 1.00 89.88 90 PRO A O 1
ATOM 667 N N . ARG A 1 91 ? -8.767 -1.543 20.367 1.00 90.75 91 ARG A N 1
ATOM 668 C CA . ARG A 1 91 ? -9.971 -1.848 19.597 1.00 90.75 91 ARG A CA 1
ATOM 669 C C . ARG A 1 91 ? -9.790 -1.496 18.124 1.00 90.75 91 ARG A C 1
ATOM 671 O O . ARG A 1 91 ? -10.379 -2.164 17.277 1.00 90.75 91 ARG A O 1
ATOM 678 N N . VAL A 1 92 ? -9.000 -0.467 17.822 1.00 94.69 92 VAL A N 1
ATOM 679 C CA . VAL A 1 92 ? -8.755 0.022 16.467 1.00 94.69 92 VAL A CA 1
ATOM 680 C C . VAL A 1 92 ? -7.274 -0.100 16.135 1.00 94.69 92 VAL A C 1
ATOM 682 O O . VAL A 1 92 ? -6.404 0.329 16.895 1.00 94.69 92 VAL A O 1
ATOM 685 N N . ARG A 1 93 ? -6.980 -0.682 14.974 1.00 96.75 93 ARG A N 1
ATOM 686 C CA . ARG A 1 93 ? -5.629 -0.773 14.418 1.00 96.75 93 ARG A CA 1
ATOM 687 C C . ARG A 1 93 ? -5.633 -0.222 13.003 1.00 96.75 93 ARG A C 1
ATOM 689 O O . ARG A 1 93 ? -6.570 -0.468 12.246 1.00 96.75 93 ARG A O 1
ATOM 696 N N . VAL A 1 94 ? -4.580 0.504 12.655 1.00 98.31 94 VAL A N 1
ATOM 697 C CA . VAL A 1 94 ? -4.442 1.176 11.362 1.00 98.31 94 VAL A CA 1
ATOM 698 C C . VAL A 1 94 ? -3.175 0.682 10.664 1.00 98.31 94 VAL A C 1
ATOM 700 O O . VAL A 1 94 ? -2.138 0.516 11.307 1.00 98.31 94 VAL A O 1
ATOM 703 N N . SER A 1 95 ? -3.255 0.445 9.357 1.00 98.50 95 SER A N 1
ATOM 704 C CA . SER A 1 95 ? -2.118 0.226 8.464 1.00 98.50 95 SER A CA 1
ATOM 705 C C . SER A 1 95 ? -2.013 1.370 7.456 1.00 98.50 95 SER A C 1
ATOM 707 O O . SER A 1 95 ? -3.021 1.940 7.036 1.00 98.50 95 SER A O 1
ATOM 709 N N . ILE A 1 96 ? -0.790 1.687 7.037 1.00 98.62 96 ILE A N 1
ATOM 710 C CA . ILE A 1 96 ? -0.494 2.773 6.094 1.00 98.62 96 ILE A CA 1
ATOM 711 C C . ILE A 1 96 ? 0.162 2.178 4.855 1.00 98.62 96 ILE A C 1
ATOM 713 O O . ILE A 1 96 ? 1.168 1.478 4.971 1.00 98.62 96 ILE A O 1
ATOM 717 N N . VAL A 1 97 ? -0.392 2.468 3.681 1.00 98.56 97 VAL A N 1
ATOM 718 C CA . VAL A 1 97 ? 0.074 1.976 2.381 1.00 98.56 97 VAL A CA 1
ATOM 719 C C . VAL A 1 97 ? 0.311 3.178 1.461 1.00 98.56 97 VAL A C 1
ATOM 721 O O . VAL A 1 97 ? -0.602 3.598 0.747 1.00 98.56 97 VAL A O 1
ATOM 724 N N . PRO A 1 98 ? 1.513 3.781 1.494 1.00 98.25 98 PRO A N 1
ATOM 725 C CA . PRO A 1 98 ? 1.877 4.818 0.543 1.00 98.25 98 PRO A CA 1
ATOM 726 C C . PRO A 1 98 ? 2.175 4.185 -0.821 1.00 98.25 98 PRO A C 1
ATOM 728 O O . PRO A 1 98 ? 2.891 3.181 -0.890 1.00 98.25 98 PRO A O 1
ATOM 731 N N . TYR A 1 99 ? 1.660 4.773 -1.899 1.00 98.12 99 TYR A N 1
ATOM 732 C CA . TYR A 1 99 ? 1.897 4.281 -3.258 1.00 98.12 99 TYR A CA 1
ATOM 733 C C . TYR A 1 99 ? 2.243 5.408 -4.234 1.00 98.12 99 TYR A C 1
ATOM 735 O O . TYR A 1 99 ? 1.810 6.550 -4.078 1.00 98.12 99 TYR A O 1
ATOM 743 N N . ALA A 1 100 ? 3.020 5.051 -5.254 1.00 96.75 100 ALA A N 1
ATOM 744 C CA . ALA A 1 100 ? 3.234 5.861 -6.448 1.00 96.75 100 ALA A CA 1
ATOM 745 C C . ALA A 1 100 ? 3.516 4.941 -7.646 1.00 96.75 100 ALA A C 1
ATOM 747 O O . ALA A 1 100 ? 2.640 4.166 -8.016 1.00 96.75 100 ALA A O 1
ATOM 748 N N . ASN A 1 101 ? 4.744 4.943 -8.183 1.00 95.62 101 ASN A N 1
ATOM 749 C CA . ASN A 1 101 ? 5.208 3.979 -9.191 1.00 95.62 101 ASN A CA 1
ATOM 750 C C . ASN A 1 101 ? 5.107 2.522 -8.720 1.00 95.62 101 ASN A C 1
ATOM 752 O O . ASN A 1 101 ? 5.073 1.607 -9.535 1.00 95.62 101 ASN A O 1
ATOM 756 N N . SER A 1 102 ? 5.159 2.312 -7.408 1.00 97.56 102 SER A N 1
ATOM 757 C CA . SER A 1 102 ? 5.102 1.024 -6.725 1.00 97.56 102 SER A CA 1
ATOM 758 C C . SER A 1 102 ? 4.705 1.257 -5.260 1.00 97.56 102 SER A C 1
ATOM 760 O O . SER A 1 102 ? 4.449 2.396 -4.849 1.00 97.56 102 SER A O 1
ATOM 762 N N . VAL A 1 103 ? 4.687 0.193 -4.458 1.00 98.38 103 VAL A N 1
ATOM 763 C CA . VAL A 1 103 ? 4.612 0.268 -2.994 1.00 98.38 103 VAL A CA 1
ATOM 764 C C . VAL A 1 103 ? 5.944 -0.175 -2.398 1.00 98.38 103 VAL A C 1
ATOM 766 O O . VAL A 1 103 ? 6.509 -1.194 -2.786 1.00 98.38 103 VAL A O 1
ATOM 769 N N . ASN A 1 104 ? 6.441 0.557 -1.404 1.00 98.06 104 ASN A N 1
ATOM 770 C CA . ASN A 1 104 ? 7.602 0.132 -0.630 1.00 98.06 104 ASN A CA 1
ATOM 771 C C . ASN A 1 104 ? 7.159 -0.848 0.467 1.00 98.06 104 ASN A C 1
ATOM 773 O O . ASN A 1 104 ? 6.618 -0.443 1.495 1.00 98.06 104 ASN A O 1
ATOM 777 N N . ALA A 1 105 ? 7.403 -2.143 0.261 1.00 96.88 105 ALA A N 1
ATOM 778 C CA . ALA A 1 105 ? 6.979 -3.209 1.168 1.00 96.88 105 ALA A CA 1
ATOM 779 C C . ALA A 1 105 ? 7.817 -3.310 2.459 1.00 96.88 105 ALA A C 1
ATOM 781 O O . ALA A 1 105 ? 7.509 -4.107 3.350 1.00 96.88 105 ALA A O 1
ATOM 782 N N . GLY A 1 106 ? 8.868 -2.493 2.596 1.00 95.38 106 GLY A N 1
ATOM 783 C CA . GLY A 1 106 ? 9.686 -2.414 3.802 1.00 95.38 106 GLY A CA 1
ATOM 784 C C . GLY A 1 106 ? 10.203 -3.778 4.261 1.00 95.38 106 GLY A C 1
ATOM 785 O O . GLY A 1 106 ? 10.785 -4.539 3.488 1.00 95.38 106 GLY A O 1
ATOM 786 N N . ALA A 1 107 ? 9.965 -4.094 5.536 1.00 92.94 107 ALA A N 1
ATOM 787 C CA . ALA A 1 107 ? 10.386 -5.354 6.146 1.00 92.94 107 ALA A CA 1
ATOM 788 C C . ALA A 1 107 ? 9.700 -6.593 5.542 1.00 92.94 107 ALA A C 1
ATOM 790 O O . ALA A 1 107 ? 10.268 -7.680 5.609 1.00 92.94 107 ALA A O 1
ATOM 791 N N . LEU A 1 108 ? 8.519 -6.444 4.927 1.00 94.50 108 LEU A N 1
ATOM 792 C CA . LEU A 1 108 ? 7.806 -7.570 4.316 1.00 94.50 108 LEU A CA 1
ATOM 793 C C . LEU A 1 108 ? 8.447 -8.014 2.999 1.00 94.50 108 LEU A C 1
ATOM 795 O O . LEU A 1 108 ? 8.244 -9.148 2.574 1.00 94.50 108 LEU A O 1
ATOM 799 N N . ALA A 1 109 ? 9.222 -7.151 2.338 1.00 93.75 109 ALA A N 1
ATOM 800 C CA . ALA A 1 109 ? 9.724 -7.426 0.996 1.00 93.75 109 ALA A CA 1
ATOM 801 C C . ALA A 1 109 ? 10.562 -8.715 0.918 1.00 93.75 109 ALA A C 1
ATOM 803 O O . ALA A 1 109 ? 10.414 -9.474 -0.033 1.00 93.75 109 ALA A O 1
ATOM 804 N N . GLY A 1 110 ? 11.380 -9.015 1.933 1.00 89.81 110 GLY A N 1
ATOM 805 C CA . GLY A 1 110 ? 12.225 -10.217 1.937 1.00 89.81 110 GLY A CA 1
ATOM 806 C C . GLY A 1 110 ? 11.453 -11.543 1.947 1.00 89.81 110 GLY A C 1
ATOM 807 O O . GLY A 1 110 ? 11.988 -12.553 1.506 1.00 89.81 110 GLY A O 1
ATOM 808 N N . SER A 1 111 ? 10.207 -11.544 2.423 1.00 90.38 111 SER A N 1
ATOM 809 C CA . SER A 1 111 ? 9.353 -12.733 2.529 1.00 90.38 111 SER A CA 1
ATOM 810 C C . SER A 1 111 ? 8.108 -12.663 1.644 1.00 90.38 111 SER A C 1
ATOM 812 O O . SER A 1 111 ? 7.255 -13.543 1.724 1.00 90.38 111 SER A O 1
ATOM 814 N N . SER A 1 112 ? 7.955 -11.616 0.829 1.00 92.44 112 SER A N 1
ATOM 815 C CA . SER A 1 112 ? 6.743 -11.433 0.021 1.00 92.44 112 SER A CA 1
ATOM 816 C C . SER A 1 112 ? 6.956 -10.878 -1.377 1.00 92.44 112 SER A C 1
ATOM 818 O O . SER A 1 112 ? 6.023 -10.934 -2.176 1.00 92.44 112 SER A O 1
ATOM 820 N N . VAL A 1 113 ? 8.154 -10.387 -1.706 1.00 93.19 113 VAL A N 1
ATOM 821 C CA . VAL A 1 113 ? 8.437 -9.766 -3.002 1.00 93.19 113 VAL A CA 1
ATOM 822 C C . VAL A 1 113 ? 9.502 -10.547 -3.763 1.00 93.19 113 VAL A C 1
ATOM 824 O O . VAL A 1 113 ? 10.633 -10.705 -3.309 1.00 93.19 113 VAL A O 1
ATOM 827 N N . TYR A 1 114 ? 9.127 -11.013 -4.947 1.00 91.50 114 TYR A N 1
ATOM 828 C CA . TYR A 1 114 ? 10.000 -11.634 -5.927 1.00 91.50 114 TYR A CA 1
ATOM 829 C C . TYR A 1 114 ? 10.507 -10.585 -6.922 1.00 91.50 114 TYR A C 1
ATOM 831 O O . TYR A 1 114 ? 9.717 -9.910 -7.581 1.00 91.50 114 TYR A O 1
ATOM 839 N N . VAL A 1 115 ? 11.829 -10.454 -7.040 1.00 91.12 115 VAL A N 1
ATOM 840 C CA . VAL A 1 115 ? 12.467 -9.500 -7.957 1.00 91.12 115 VAL A CA 1
ATOM 841 C C . VAL A 1 115 ? 12.657 -10.124 -9.331 1.00 91.12 115 VAL A C 1
ATOM 843 O O . VAL A 1 115 ? 13.392 -11.099 -9.477 1.00 91.12 115 VAL A O 1
ATOM 846 N N . GLU A 1 116 ? 12.031 -9.533 -10.346 1.00 90.25 116 GLU A N 1
ATOM 847 C CA . GLU A 1 116 ? 12.215 -9.944 -11.735 1.00 90.25 116 GLU A CA 1
ATOM 848 C C . GLU A 1 116 ? 13.519 -9.353 -12.297 1.00 90.25 116 GLU A C 1
ATOM 850 O O . GLU A 1 116 ? 13.768 -8.150 -12.217 1.00 90.25 116 GLU A O 1
ATOM 855 N N . ALA A 1 117 ? 14.353 -10.202 -12.895 1.00 86.69 117 ALA A N 1
ATOM 856 C CA . ALA A 1 117 ? 15.631 -9.854 -13.517 1.00 86.69 117 ALA A CA 1
ATOM 857 C C . ALA A 1 117 ? 15.587 -9.885 -15.055 1.00 86.69 117 ALA A C 1
ATOM 859 O O . ALA A 1 117 ? 16.526 -9.431 -15.707 1.00 86.69 117 ALA A O 1
ATOM 860 N N . SER A 1 118 ? 14.523 -10.426 -15.654 1.00 87.12 118 SER A N 1
ATOM 861 C CA . SER A 1 118 ? 14.344 -10.447 -17.109 1.00 87.12 118 SER A CA 1
ATOM 862 C C . SER A 1 118 ? 12.873 -10.433 -17.512 1.00 87.12 118 SER A C 1
ATOM 864 O O . SER A 1 118 ? 11.990 -10.796 -16.735 1.00 87.12 118 SER A O 1
ATOM 866 N N . THR A 1 119 ? 12.616 -10.116 -18.780 1.00 85.69 119 THR A N 1
ATOM 867 C CA . THR A 1 119 ? 11.278 -10.163 -19.387 1.00 85.69 119 THR A CA 1
ATOM 868 C C . THR A 1 119 ? 10.617 -11.540 -19.287 1.00 85.69 119 THR A C 1
ATOM 870 O O . THR A 1 119 ? 9.403 -11.630 -19.125 1.00 85.69 119 THR A O 1
ATOM 873 N N . SER A 1 120 ? 11.399 -12.624 -19.311 1.00 86.75 120 SER A N 1
ATOM 874 C CA . SER A 1 120 ? 10.876 -13.994 -19.208 1.00 86.75 120 SER A CA 1
ATOM 875 C C . SER A 1 120 ? 10.218 -14.308 -17.857 1.00 86.75 120 SER A C 1
ATOM 877 O O . SER A 1 120 ? 9.323 -15.153 -17.796 1.00 86.75 120 SER A O 1
ATOM 879 N N . GLN A 1 121 ? 10.620 -13.602 -16.794 1.00 86.75 121 GLN A N 1
ATOM 880 C CA . GLN A 1 121 ? 10.125 -13.785 -15.425 1.00 86.75 121 GLN A CA 1
ATOM 881 C C . GLN A 1 121 ? 8.836 -13.002 -15.144 1.00 86.75 121 GLN A C 1
ATOM 883 O O . GLN A 1 121 ? 8.191 -13.235 -14.126 1.00 86.75 121 GLN A O 1
ATOM 888 N N . ARG A 1 122 ? 8.401 -12.147 -16.077 1.00 87.56 122 ARG A N 1
ATOM 889 C CA . ARG A 1 122 ? 7.237 -11.254 -15.948 1.00 87.56 122 ARG A CA 1
ATOM 890 C C . ARG A 1 122 ? 5.874 -11.955 -16.050 1.00 87.56 122 ARG A C 1
ATOM 892 O O . ARG A 1 122 ? 4.891 -11.311 -16.391 1.00 87.56 122 ARG A O 1
ATOM 899 N N . LYS A 1 123 ? 5.804 -13.270 -15.803 1.00 83.88 123 LYS A N 1
ATOM 900 C CA . LYS A 1 123 ? 4.607 -14.110 -16.017 1.00 83.88 123 LYS A CA 1
ATOM 901 C C . LYS A 1 123 ? 3.880 -14.468 -14.717 1.00 83.88 123 LYS A C 1
ATOM 903 O O . LYS A 1 123 ? 2.677 -14.266 -14.613 1.00 83.88 123 LYS A O 1
ATOM 908 N N . GLN A 1 124 ? 4.599 -15.025 -13.743 1.00 87.38 124 GLN A N 1
ATOM 909 C CA . GLN A 1 124 ? 4.058 -15.502 -12.467 1.00 87.38 124 GLN A CA 1
ATOM 910 C C . GLN A 1 124 ? 5.163 -15.440 -11.412 1.00 87.38 124 GLN A C 1
ATOM 912 O O . GLN A 1 124 ? 6.253 -15.967 -11.634 1.00 87.38 124 GLN A O 1
ATOM 917 N N . ALA A 1 125 ? 4.875 -14.832 -10.261 1.00 87.00 125 ALA A N 1
ATOM 918 C CA . ALA A 1 125 ? 5.782 -14.889 -9.118 1.00 87.00 125 ALA A CA 1
ATOM 919 C C . ALA A 1 125 ? 5.736 -16.286 -8.463 1.00 87.00 125 ALA A C 1
ATOM 921 O O . ALA A 1 125 ? 4.644 -16.842 -8.307 1.00 87.00 125 ALA A O 1
ATOM 922 N N . PRO A 1 126 ? 6.878 -16.864 -8.053 1.00 88.44 126 PRO A N 1
ATOM 923 C CA . PRO A 1 126 ? 6.891 -18.095 -7.268 1.00 88.44 126 PRO A CA 1
ATOM 924 C C . PRO A 1 126 ? 6.318 -17.857 -5.861 1.00 88.44 126 PRO A C 1
ATOM 926 O O . PRO A 1 126 ? 6.236 -16.720 -5.402 1.00 88.44 126 PRO A O 1
ATOM 929 N N . GLY A 1 127 ? 5.930 -18.925 -5.164 1.00 86.19 127 GLY A N 1
ATOM 930 C CA . GLY A 1 127 ? 5.684 -18.886 -3.717 1.00 86.19 127 GLY A CA 1
ATOM 931 C C . GLY A 1 127 ? 6.982 -19.038 -2.913 1.00 86.19 127 GLY A C 1
ATOM 932 O O . GLY A 1 127 ? 8.001 -19.485 -3.446 1.00 86.19 127 GLY A O 1
ATOM 933 N N . ASN A 1 128 ? 6.947 -18.726 -1.615 1.00 82.44 128 ASN A N 1
ATOM 934 C CA . ASN A 1 128 ? 8.123 -18.823 -0.731 1.00 82.44 128 ASN A CA 1
ATOM 935 C C . ASN A 1 128 ? 8.712 -20.241 -0.603 1.00 82.44 128 ASN A C 1
ATOM 937 O O . ASN A 1 128 ? 9.895 -20.383 -0.310 1.00 82.44 128 ASN A O 1
ATOM 941 N N . GLY A 1 129 ? 7.904 -21.290 -0.797 1.00 76.88 129 GLY A N 1
ATOM 942 C CA . GLY A 1 129 ? 8.352 -22.687 -0.699 1.00 76.88 129 GLY A CA 1
ATOM 943 C C . GLY A 1 129 ? 9.086 -23.219 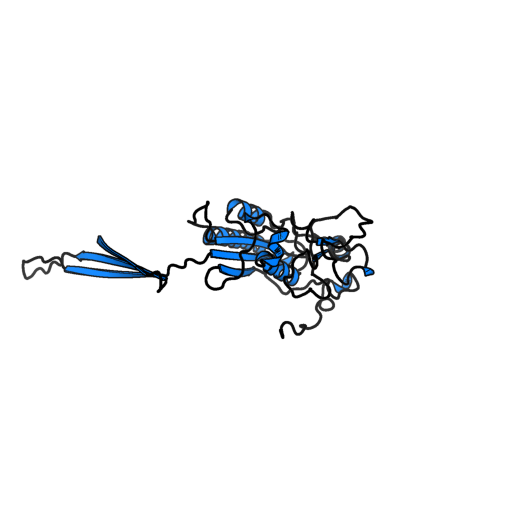-1.937 1.00 76.88 129 GLY A C 1
ATOM 944 O O . GLY A 1 129 ? 9.534 -24.363 -1.934 1.00 76.88 129 GLY A O 1
ATOM 945 N N . VAL A 1 130 ? 9.188 -22.424 -3.005 1.00 75.38 130 VAL A N 1
ATOM 946 C CA . VAL A 1 130 ? 9.809 -22.825 -4.275 1.00 75.38 130 VAL A CA 1
ATOM 947 C C . VAL A 1 130 ? 11.253 -22.324 -4.329 1.00 75.38 130 VAL A C 1
ATOM 949 O O . VAL A 1 130 ? 11.534 -21.197 -3.925 1.00 75.38 130 VAL A O 1
ATOM 952 N N . ILE A 1 131 ? 12.177 -23.138 -4.858 1.00 61.66 131 ILE A N 1
ATOM 953 C CA . ILE A 1 131 ? 13.571 -22.723 -5.079 1.00 61.66 131 ILE A CA 1
ATOM 954 C C . ILE A 1 131 ? 13.586 -21.518 -6.024 1.00 61.66 131 ILE A C 1
ATOM 956 O O . ILE A 1 131 ? 13.188 -21.606 -7.186 1.00 61.66 131 ILE A O 1
ATOM 960 N N . GLN A 1 132 ? 14.066 -20.387 -5.516 1.00 66.88 132 GLN A N 1
ATOM 961 C CA . GLN A 1 132 ? 14.241 -19.164 -6.286 1.00 66.88 132 GLN A CA 1
ATOM 962 C C . GLN A 1 132 ? 15.620 -19.222 -6.948 1.00 66.88 132 GLN A C 1
ATOM 964 O O . GLN A 1 132 ? 16.628 -19.368 -6.260 1.00 66.88 132 GLN A O 1
ATOM 969 N N . TYR A 1 133 ? 15.708 -19.125 -8.276 1.00 52.78 133 TYR A N 1
ATOM 970 C CA . TYR A 1 133 ? 17.002 -18.974 -8.948 1.00 52.78 133 TYR A CA 1
ATOM 971 C C . TYR A 1 133 ? 17.525 -17.553 -8.701 1.00 52.78 133 TYR A C 1
ATOM 973 O O . TYR A 1 133 ? 17.288 -16.632 -9.477 1.00 52.78 133 TYR A O 1
ATOM 981 N N . VAL A 1 134 ? 18.202 -17.378 -7.564 1.00 48.66 134 VAL A N 1
ATOM 982 C CA . VAL A 1 134 ? 18.792 -16.123 -7.076 1.00 48.66 134 VAL A CA 1
ATOM 983 C C . VAL A 1 134 ? 20.132 -15.823 -7.757 1.00 48.66 134 VAL A C 1
ATOM 985 O O . VAL A 1 134 ? 21.091 -15.449 -7.084 1.00 48.66 134 VAL A O 1
ATOM 988 N N . SER A 1 135 ? 20.291 -15.962 -9.075 1.00 42.00 135 SER A N 1
ATOM 989 C CA . SER A 1 135 ? 21.513 -15.416 -9.697 1.00 42.00 135 SER A CA 1
ATOM 990 C C . SER A 1 135 ? 21.405 -13.884 -9.762 1.00 42.00 135 SER A C 1
ATOM 992 O O . SER A 1 135 ? 21.116 -13.308 -10.806 1.00 42.00 135 SER A O 1
ATOM 994 N N . GLY A 1 136 ? 21.554 -13.255 -8.594 1.00 47.97 136 GLY A N 1
ATOM 995 C CA . GLY A 1 136 ? 21.356 -11.842 -8.305 1.00 47.97 136 GLY A CA 1
ATOM 996 C C . GLY A 1 136 ? 20.986 -11.629 -6.833 1.00 47.97 136 GLY A C 1
ATOM 997 O O . GLY A 1 136 ? 19.917 -11.109 -6.546 1.00 47.97 136 GLY A O 1
ATOM 998 N N . LEU A 1 137 ? 21.842 -12.037 -5.888 1.00 51.56 137 LEU A N 1
ATOM 999 C CA . LEU A 1 137 ? 21.702 -11.864 -4.422 1.00 51.56 137 LEU A CA 1
ATOM 1000 C C . LEU A 1 137 ? 21.552 -10.400 -3.932 1.00 51.56 137 LEU A C 1
ATOM 1002 O O . LEU A 1 137 ? 21.695 -10.112 -2.747 1.00 51.56 137 LEU A O 1
ATOM 1006 N N . THR A 1 138 ? 21.243 -9.457 -4.813 1.00 68.62 138 THR A N 1
ATOM 1007 C CA . THR A 1 138 ? 21.082 -8.039 -4.513 1.00 68.62 138 THR A CA 1
ATOM 1008 C C . THR A 1 138 ? 19.681 -7.606 -4.910 1.00 68.62 138 THR A C 1
ATOM 1010 O O . THR A 1 138 ? 19.445 -7.144 -6.025 1.00 68.62 138 THR A O 1
ATOM 1013 N N . ARG A 1 139 ? 18.735 -7.746 -3.980 1.00 80.50 139 ARG A N 1
ATOM 1014 C CA . ARG A 1 139 ? 17.470 -7.016 -4.056 1.00 80.50 139 ARG A CA 1
ATOM 1015 C C . ARG A 1 139 ? 17.806 -5.512 -4.045 1.00 80.50 139 ARG A C 1
ATOM 1017 O O . ARG A 1 139 ? 18.360 -5.054 -3.046 1.00 80.50 139 ARG A O 1
ATOM 1024 N N . PRO A 1 140 ? 17.520 -4.761 -5.123 1.00 86.75 140 PRO A N 1
ATOM 1025 C CA . PRO A 1 140 ? 17.959 -3.368 -5.242 1.00 86.75 140 PRO A CA 1
ATOM 1026 C C . PRO A 1 140 ? 17.205 -2.431 -4.290 1.00 86.75 140 PRO A C 1
ATOM 1028 O O . PRO A 1 140 ? 17.730 -1.394 -3.898 1.00 86.75 140 PRO A O 1
ATOM 1031 N N . ASP A 1 141 ? 15.979 -2.800 -3.915 1.00 92.25 141 ASP A N 1
ATOM 1032 C CA . ASP A 1 141 ? 15.081 -2.027 -3.062 1.00 92.25 141 ASP A CA 1
ATOM 1033 C C . ASP A 1 141 ? 13.953 -2.918 -2.501 1.00 92.25 141 ASP A C 1
ATOM 1035 O O . ASP A 1 141 ? 13.869 -4.114 -2.776 1.00 92.25 141 ASP A O 1
ATOM 1039 N N . ASN A 1 142 ? 13.060 -2.334 -1.705 1.00 94.75 142 ASN A N 1
ATOM 1040 C CA . ASN A 1 142 ? 11.897 -3.029 -1.151 1.00 94.75 142 ASN A CA 1
ATOM 1041 C C . ASN A 1 142 ? 10.625 -2.828 -1.999 1.00 94.75 142 ASN A C 1
ATOM 1043 O O . ASN A 1 142 ? 9.524 -2.933 -1.456 1.00 94.75 142 ASN A O 1
ATOM 1047 N N . CYS A 1 143 ? 10.746 -2.476 -3.283 1.00 96.12 143 CYS A N 1
ATOM 1048 C CA . CYS A 1 143 ? 9.592 -2.139 -4.113 1.00 96.12 143 CYS A CA 1
ATOM 1049 C C . CYS A 1 143 ? 8.788 -3.362 -4.494 1.00 96.12 143 CYS A C 1
ATOM 1051 O O . CYS A 1 143 ? 9.346 -4.391 -4.854 1.00 96.12 143 CYS A O 1
ATOM 1053 N N . ALA A 1 144 ? 7.476 -3.201 -4.488 1.00 96.31 144 ALA A N 1
ATOM 1054 C CA . ALA A 1 144 ? 6.519 -4.177 -4.952 1.00 96.31 144 ALA A CA 1
ATOM 1055 C C . ALA A 1 144 ? 5.585 -3.527 -5.968 1.00 96.31 144 ALA A C 1
ATOM 1057 O O . ALA A 1 144 ? 5.040 -2.447 -5.723 1.00 96.31 144 ALA A O 1
ATOM 1058 N N . THR A 1 145 ? 5.406 -4.200 -7.095 1.00 95.38 145 THR A N 1
ATOM 1059 C CA . THR A 1 145 ? 4.478 -3.826 -8.158 1.00 95.38 145 THR A CA 1
ATOM 1060 C C . THR A 1 145 ? 3.251 -4.749 -8.119 1.00 95.38 145 THR A C 1
ATOM 1062 O O . THR A 1 145 ? 2.875 -5.225 -7.046 1.00 95.38 145 THR A O 1
ATOM 1065 N N . GLU A 1 146 ? 2.599 -5.003 -9.254 1.00 91.75 146 GLU A N 1
ATOM 1066 C CA . GLU A 1 146 ? 1.448 -5.899 -9.349 1.00 91.75 146 GLU A CA 1
ATOM 1067 C C . GLU A 1 146 ? 1.822 -7.352 -9.047 1.00 91.75 146 GLU A C 1
ATOM 1069 O O . GLU A 1 146 ? 2.936 -7.806 -9.310 1.00 91.75 146 GLU A O 1
ATOM 1074 N N . ARG A 1 147 ? 0.845 -8.134 -8.576 1.00 90.88 147 ARG A N 1
ATOM 1075 C CA . ARG A 1 147 ? 0.945 -9.598 -8.639 1.00 90.88 147 ARG A CA 1
ATOM 1076 C C . ARG A 1 147 ? 0.545 -10.046 -10.033 1.00 90.88 147 ARG A C 1
ATOM 1078 O O . ARG A 1 147 ? -0.500 -9.644 -10.535 1.00 90.88 147 ARG A O 1
ATOM 1085 N N . LYS A 1 148 ? 1.343 -10.933 -10.617 1.00 86.69 148 LYS A N 1
ATOM 1086 C CA . LYS A 1 148 ? 1.085 -11.497 -11.943 1.00 86.69 148 LYS A CA 1
ATOM 1087 C C . LYS A 1 148 ? 0.675 -12.959 -11.902 1.00 86.69 148 LYS A C 1
ATOM 1089 O O . LYS A 1 148 ? 0.941 -13.671 -10.933 1.00 86.69 148 LYS A O 1
ATOM 1094 N N . GLY A 1 149 ? 0.051 -13.381 -12.996 1.00 86.25 149 GLY A N 1
ATOM 1095 C CA . GLY A 1 149 ? -0.358 -14.755 -13.248 1.00 86.25 149 GLY A CA 1
ATOM 1096 C C . GLY A 1 149 ? -1.656 -15.141 -12.540 1.00 86.25 149 GLY A C 1
ATOM 1097 O O . GLY A 1 149 ? -2.551 -14.316 -12.363 1.00 86.25 149 GLY A O 1
ATOM 1098 N N . THR A 1 150 ? -1.785 -16.411 -12.164 1.00 87.31 150 THR A N 1
ATOM 1099 C CA . THR A 1 150 ? -3.045 -17.043 -11.734 1.00 87.31 150 THR A CA 1
ATOM 1100 C C . THR A 1 150 ? -3.694 -16.348 -10.536 1.00 87.31 150 THR A C 1
ATOM 1102 O O . THR A 1 150 ? -4.916 -16.299 -10.432 1.00 87.31 150 THR A O 1
ATOM 1105 N N . TYR A 1 151 ? -2.885 -15.777 -9.643 1.00 89.06 151 TYR A N 1
ATOM 1106 C CA . TYR A 1 151 ? -3.334 -15.219 -8.365 1.00 89.06 151 TYR A CA 1
ATOM 1107 C C . TYR A 1 151 ? -3.431 -13.686 -8.342 1.00 89.06 151 TYR A C 1
ATOM 1109 O O . TYR A 1 151 ? -3.599 -13.108 -7.266 1.00 89.06 151 TYR A O 1
ATOM 1117 N N . GLN A 1 152 ? -3.332 -13.026 -9.501 1.00 86.06 152 GLN A N 1
ATOM 1118 C CA . GLN A 1 152 ? -3.279 -11.562 -9.646 1.00 86.06 152 GLN A CA 1
ATOM 1119 C C . GLN A 1 152 ? -4.414 -10.790 -8.940 1.00 86.06 152 GLN A C 1
ATOM 1121 O O . GLN A 1 152 ? -4.178 -9.701 -8.429 1.00 86.06 152 GLN A O 1
ATOM 1126 N N . TYR A 1 153 ? -5.617 -11.368 -8.843 1.00 86.12 153 TYR A N 1
ATOM 1127 C CA . TYR A 1 153 ? -6.799 -10.750 -8.216 1.00 86.12 153 TYR A CA 1
ATOM 1128 C C . TYR A 1 153 ? -7.255 -11.485 -6.953 1.00 86.12 153 TYR A C 1
ATOM 1130 O O . TYR A 1 153 ? -8.437 -11.515 -6.627 1.00 86.12 153 TYR A O 1
ATOM 1138 N N . SER A 1 154 ? -6.316 -12.119 -6.257 1.00 88.69 154 SER A N 1
ATOM 1139 C CA . SER A 1 154 ? -6.591 -12.856 -5.026 1.00 88.69 154 SER A CA 1
ATOM 1140 C C . SER A 1 154 ? -5.719 -12.364 -3.881 1.00 88.69 154 SER A C 1
ATOM 1142 O O . SER A 1 154 ? -4.628 -11.819 -4.086 1.00 88.69 154 SER A O 1
ATOM 1144 N N . ASP A 1 155 ? -6.179 -12.632 -2.666 1.00 91.69 155 ASP A N 1
ATOM 1145 C CA . ASP A 1 155 ? -5.469 -12.351 -1.427 1.00 91.69 155 ASP A CA 1
ATOM 1146 C C . ASP A 1 155 ? -4.663 -13.541 -0.903 1.00 91.69 155 ASP A C 1
ATOM 1148 O O . ASP A 1 155 ? -4.219 -13.496 0.241 1.00 91.69 155 ASP A O 1
ATOM 1152 N N . VAL A 1 156 ? -4.428 -14.582 -1.719 1.00 92.81 156 VAL A N 1
ATOM 1153 C CA . VAL A 1 156 ? -3.593 -15.720 -1.302 1.00 92.81 156 VAL A CA 1
ATOM 1154 C C . VAL A 1 156 ? -2.245 -15.231 -0.775 1.00 92.81 156 VAL A C 1
ATOM 1156 O O . VAL A 1 156 ? -1.687 -14.240 -1.273 1.00 92.81 156 VAL A O 1
ATOM 1159 N N . GLY A 1 157 ? -1.736 -15.913 0.246 1.00 92.31 157 GLY A N 1
ATOM 1160 C CA . GLY A 1 157 ? -0.519 -15.513 0.933 1.00 92.31 157 GLY A CA 1
ATOM 1161 C C . GLY A 1 157 ? 0.746 -15.670 0.073 1.00 92.31 157 GLY A C 1
ATOM 1162 O O . GLY A 1 157 ? 0.735 -16.359 -0.957 1.00 92.31 157 GLY A O 1
ATOM 1163 N N . PRO A 1 158 ? 1.864 -15.040 0.481 1.00 91.56 158 PRO A N 1
ATOM 1164 C CA . PRO A 1 158 ? 3.154 -15.164 -0.207 1.00 91.56 158 PRO A CA 1
ATOM 1165 C C . PRO A 1 158 ? 3.759 -16.576 -0.220 1.00 91.56 158 PRO A C 1
ATOM 1167 O O . PRO A 1 158 ? 4.649 -16.871 -1.016 1.00 91.56 158 PRO A O 1
ATOM 1170 N N . ASP A 1 159 ? 3.275 -17.463 0.645 1.00 89.88 159 ASP A N 1
ATOM 1171 C CA . ASP A 1 159 ? 3.579 -18.892 0.635 1.00 89.88 159 ASP A CA 1
ATOM 1172 C C . ASP A 1 159 ? 3.085 -19.583 -0.644 1.00 89.88 159 ASP A C 1
ATOM 1174 O O . ASP A 1 159 ? 3.787 -20.446 -1.172 1.00 89.88 159 ASP A O 1
ATOM 1178 N N . ILE A 1 160 ? 1.943 -19.146 -1.183 1.00 91.12 160 ILE A N 1
ATOM 1179 C CA . ILE A 1 160 ? 1.368 -19.660 -2.433 1.00 91.12 160 ILE A CA 1
ATOM 1180 C C . ILE A 1 160 ? 1.926 -18.900 -3.640 1.00 91.12 160 ILE A C 1
ATOM 1182 O O . ILE A 1 160 ? 2.354 -19.507 -4.620 1.00 91.12 160 ILE A O 1
ATOM 1186 N N . SER A 1 161 ? 1.922 -17.567 -3.582 1.00 91.75 161 SER A N 1
ATOM 1187 C CA . SER A 1 161 ? 2.416 -16.707 -4.660 1.00 91.75 161 SER A CA 1
ATOM 1188 C C . SER A 1 161 ? 2.909 -15.393 -4.083 1.00 91.75 161 SER A C 1
ATOM 1190 O O . SER A 1 161 ? 2.138 -14.643 -3.490 1.00 91.75 161 SER A O 1
ATOM 1192 N N . MET A 1 162 ? 4.169 -15.049 -4.313 1.00 92.75 162 MET A N 1
ATOM 1193 C CA . MET A 1 162 ? 4.713 -13.741 -3.948 1.00 92.75 162 MET A CA 1
ATOM 1194 C C . MET A 1 162 ? 4.118 -12.617 -4.819 1.00 92.75 162 MET A C 1
ATOM 1196 O O . MET A 1 162 ? 3.251 -12.838 -5.674 1.00 92.75 162 MET A O 1
ATOM 1200 N N . ILE A 1 163 ? 4.567 -11.391 -4.562 1.00 93.50 163 ILE A N 1
ATOM 1201 C CA . ILE A 1 163 ? 4.321 -10.192 -5.369 1.00 93.50 163 ILE A CA 1
ATOM 1202 C C . ILE A 1 163 ? 5.531 -9.919 -6.235 1.00 93.50 163 ILE A C 1
ATOM 1204 O O . ILE A 1 163 ? 6.656 -10.157 -5.809 1.00 93.50 163 ILE A O 1
ATOM 1208 N N . ASN A 1 164 ? 5.317 -9.418 -7.443 1.00 93.06 164 ASN A N 1
ATOM 1209 C CA . ASN A 1 164 ? 6.412 -9.089 -8.333 1.00 93.06 164 ASN A CA 1
ATOM 1210 C C . ASN A 1 164 ? 6.999 -7.725 -7.947 1.00 93.06 164 ASN A C 1
ATOM 1212 O O . ASN A 1 164 ? 6.289 -6.820 -7.514 1.00 93.06 164 ASN A O 1
ATOM 1216 N N . ARG A 1 165 ? 8.304 -7.564 -8.129 1.00 94.00 165 ARG A N 1
ATOM 1217 C CA . ARG A 1 165 ? 8.927 -6.275 -8.417 1.00 94.00 165 ARG A CA 1
ATOM 1218 C C . ARG A 1 165 ? 9.271 -6.292 -9.893 1.00 94.00 165 ARG A C 1
ATOM 1220 O O . ARG A 1 165 ? 10.200 -7.005 -10.281 1.00 94.00 165 ARG A O 1
ATOM 1227 N N . ASP A 1 166 ? 8.515 -5.536 -10.681 1.00 93.81 166 ASP A N 1
ATOM 1228 C CA . ASP A 1 166 ? 8.602 -5.611 -12.133 1.00 93.81 166 ASP A CA 1
ATOM 1229 C C . ASP A 1 166 ? 10.001 -5.265 -12.662 1.00 93.81 166 ASP A C 1
ATOM 1231 O O . ASP A 1 166 ? 10.638 -4.305 -12.216 1.00 93.81 166 ASP A O 1
ATOM 1235 N N . TYR A 1 167 ? 10.459 -6.032 -13.649 1.00 92.31 167 TYR A N 1
ATOM 1236 C CA . TYR A 1 167 ? 11.719 -5.796 -14.358 1.00 92.31 167 TYR A CA 1
ATOM 1237 C C . TYR A 1 167 ? 11.829 -4.378 -14.962 1.00 92.31 167 TYR A C 1
ATOM 1239 O O . TYR A 1 167 ? 12.903 -3.774 -14.950 1.00 92.31 167 TYR A O 1
ATOM 1247 N N . LEU A 1 168 ? 10.724 -3.818 -15.465 1.00 93.38 168 LEU A N 1
ATOM 1248 C CA . LEU A 1 168 ? 10.653 -2.497 -16.091 1.00 93.38 168 LEU A CA 1
ATOM 1249 C C . LEU A 1 168 ? 10.644 -1.341 -15.081 1.00 93.38 168 LEU A C 1
ATOM 1251 O O . LEU A 1 168 ? 10.898 -0.208 -15.485 1.00 93.38 168 LEU A O 1
ATOM 1255 N N . LEU A 1 169 ? 10.405 -1.589 -13.786 1.00 94.44 169 LEU A N 1
ATOM 1256 C CA . LEU A 1 169 ? 10.275 -0.539 -12.764 1.00 94.44 169 LEU A CA 1
ATOM 1257 C C . LEU A 1 169 ? 11.471 0.420 -12.750 1.00 94.44 169 LEU A C 1
ATOM 1259 O O . LEU A 1 169 ? 11.311 1.636 -12.831 1.00 94.44 169 LEU A O 1
ATOM 1263 N N . SER A 1 170 ? 12.688 -0.121 -12.663 1.00 93.38 170 SER A N 1
ATOM 1264 C CA . SER A 1 170 ? 13.905 0.700 -12.623 1.00 93.38 170 SER A CA 1
ATOM 1265 C C . SER A 1 170 ? 14.158 1.418 -13.944 1.00 93.38 170 SER A C 1
ATOM 1267 O O . SER A 1 170 ? 14.593 2.569 -13.942 1.00 93.38 170 SER A O 1
ATOM 1269 N N . ALA A 1 171 ? 13.864 0.751 -15.061 1.00 92.31 171 ALA A N 1
ATOM 1270 C CA . ALA A 1 171 ? 14.036 1.309 -16.393 1.00 92.31 171 ALA A CA 1
ATOM 1271 C C . ALA A 1 171 ? 13.013 2.416 -16.697 1.00 92.31 171 ALA A C 1
ATOM 1273 O O . ALA A 1 171 ? 13.307 3.297 -17.493 1.00 92.31 171 ALA A O 1
ATOM 1274 N N . PHE A 1 172 ? 11.855 2.412 -16.033 1.00 92.62 172 PHE A N 1
ATOM 1275 C CA . PHE A 1 172 ? 10.900 3.517 -16.042 1.00 92.62 172 PHE A CA 1
ATOM 1276 C C . PHE A 1 172 ? 11.336 4.659 -15.114 1.00 92.62 172 PHE A C 1
ATOM 1278 O O . PHE A 1 172 ? 11.363 5.820 -15.522 1.00 92.62 172 PHE A O 1
ATOM 1285 N N . ALA A 1 173 ? 11.705 4.342 -13.871 1.00 94.12 173 ALA A N 1
ATOM 1286 C CA . ALA A 1 173 ? 11.982 5.338 -12.840 1.00 94.12 173 ALA A CA 1
ATOM 1287 C C . ALA A 1 173 ? 13.213 6.211 -13.151 1.00 94.12 173 ALA A C 1
ATOM 1289 O O . ALA A 1 173 ? 13.166 7.432 -12.999 1.00 94.12 173 ALA A O 1
ATOM 1290 N N . TRP A 1 174 ? 14.308 5.601 -13.624 1.00 92.56 174 TRP A N 1
ATOM 1291 C CA . TRP A 1 174 ? 15.578 6.307 -13.831 1.00 92.56 174 TRP A CA 1
ATOM 1292 C C . TRP A 1 174 ? 15.519 7.385 -14.935 1.00 92.56 174 TRP A C 1
ATOM 1294 O O . TRP A 1 174 ? 15.862 8.529 -14.635 1.00 92.56 174 TRP A O 1
ATOM 1304 N N . PRO A 1 175 ? 15.030 7.114 -16.166 1.00 91.56 175 PRO A N 1
ATOM 1305 C CA . PRO A 1 175 ? 14.935 8.138 -17.212 1.00 91.56 175 PRO A CA 1
ATOM 1306 C C . PRO A 1 175 ? 13.890 9.221 -16.930 1.00 91.56 175 PRO A C 1
ATOM 1308 O O . PRO A 1 175 ? 14.019 10.336 -17.427 1.00 91.56 175 PRO A O 1
ATOM 1311 N N . THR A 1 176 ? 12.850 8.907 -16.151 1.00 88.81 176 THR A N 1
ATOM 1312 C CA . THR A 1 176 ? 11.778 9.860 -15.810 1.00 88.81 176 THR A CA 1
ATOM 1313 C C . THR A 1 176 ? 12.114 10.735 -14.604 1.00 88.81 176 THR A C 1
ATOM 1315 O O . THR A 1 176 ? 11.339 11.626 -14.263 1.00 88.81 176 THR A O 1
ATOM 1318 N N . GLY A 1 177 ? 13.254 10.500 -13.944 1.00 92.38 177 GLY A N 1
ATOM 1319 C CA . GLY A 1 177 ? 13.649 11.233 -12.740 1.00 92.38 177 GLY A CA 1
ATOM 1320 C C . GLY A 1 177 ? 12.713 10.990 -11.553 1.00 92.38 177 GLY A C 1
ATOM 1321 O O . GLY A 1 177 ? 12.567 11.861 -10.695 1.00 92.38 177 GLY A O 1
ATOM 1322 N N . THR A 1 178 ? 12.054 9.830 -11.503 1.00 93.56 178 THR A N 1
ATOM 1323 C CA . THR A 1 178 ? 11.106 9.475 -10.441 1.00 93.56 178 THR A CA 1
ATOM 1324 C C . THR A 1 178 ? 11.678 8.411 -9.508 1.00 93.56 178 THR A C 1
ATOM 1326 O O . THR A 1 178 ? 12.604 7.677 -9.850 1.00 93.56 178 THR A O 1
ATOM 1329 N N . ALA A 1 179 ? 11.138 8.313 -8.292 1.00 94.25 179 ALA A N 1
ATOM 1330 C CA . ALA A 1 179 ? 11.524 7.252 -7.373 1.00 94.25 179 ALA A 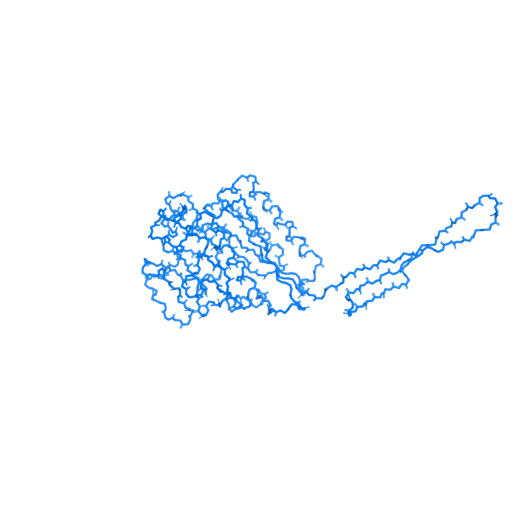CA 1
ATOM 1331 C C . ALA A 1 179 ? 10.881 5.919 -7.792 1.00 94.25 179 ALA A C 1
ATOM 1333 O O . ALA A 1 179 ? 9.674 5.852 -8.022 1.00 94.25 179 ALA A O 1
ATOM 1334 N N . ALA A 1 180 ? 11.660 4.833 -7.849 1.00 95.00 180 ALA A N 1
ATOM 1335 C CA . ALA A 1 180 ? 11.105 3.494 -8.078 1.00 95.00 180 ALA A CA 1
ATOM 1336 C C . ALA A 1 180 ? 10.101 3.116 -6.973 1.00 95.00 180 ALA A C 1
ATOM 1338 O O . ALA A 1 180 ? 9.038 2.570 -7.249 1.00 95.00 180 ALA A O 1
ATOM 1339 N N . CYS A 1 181 ? 10.419 3.483 -5.730 1.00 94.56 181 CYS A N 1
ATOM 1340 C CA . CYS A 1 181 ? 9.589 3.311 -4.543 1.00 94.56 181 CYS A CA 1
ATOM 1341 C C . CYS A 1 181 ? 9.258 4.652 -3.894 1.00 94.56 181 CYS A C 1
ATOM 1343 O O . CYS A 1 181 ? 10.144 5.505 -3.806 1.00 94.56 181 CYS A O 1
ATOM 1345 N N . PRO A 1 182 ? 8.086 4.777 -3.253 1.00 96.88 182 PRO A N 1
ATOM 1346 C CA . PRO A 1 182 ? 7.914 5.717 -2.156 1.00 96.88 182 PRO A CA 1
ATOM 1347 C C . PRO A 1 182 ? 9.026 5.575 -1.102 1.00 96.88 182 PRO A C 1
ATOM 1349 O O . PRO A 1 182 ? 9.381 4.466 -0.692 1.00 96.88 182 PRO A O 1
ATOM 1352 N N . VAL A 1 183 ? 9.557 6.701 -0.616 1.00 95.12 183 VAL A N 1
ATOM 1353 C CA . VAL A 1 183 ? 10.556 6.704 0.473 1.00 95.12 183 VAL A CA 1
ATOM 1354 C C . VAL A 1 183 ? 9.967 6.095 1.747 1.00 95.12 183 VAL A C 1
ATOM 1356 O O . VAL A 1 183 ? 10.623 5.322 2.444 1.00 95.12 183 VAL A O 1
ATOM 1359 N N . ALA A 1 184 ? 8.707 6.418 2.035 1.00 97.12 184 ALA A N 1
ATOM 1360 C CA . ALA A 1 184 ? 7.976 5.829 3.140 1.00 97.12 184 ALA A CA 1
ATOM 1361 C C . ALA A 1 184 ? 7.628 4.368 2.831 1.00 97.12 184 ALA A C 1
ATOM 1363 O O . ALA A 1 184 ? 6.972 4.074 1.835 1.00 97.12 184 ALA A O 1
ATOM 1364 N N . ALA A 1 185 ? 8.050 3.460 3.707 1.00 97.88 185 ALA A N 1
ATOM 1365 C CA . ALA A 1 185 ? 7.620 2.071 3.664 1.00 97.88 185 ALA A CA 1
ATOM 1366 C C . ALA A 1 185 ? 6.192 1.925 4.196 1.00 97.88 185 ALA A C 1
ATOM 1368 O O . ALA A 1 185 ? 5.769 2.673 5.084 1.00 97.88 185 ALA A O 1
ATOM 1369 N N . LEU A 1 186 ? 5.477 0.917 3.697 1.00 97.50 186 LEU A N 1
ATOM 1370 C CA . LEU A 1 186 ? 4.200 0.523 4.267 1.00 97.50 186 LEU A CA 1
ATOM 1371 C C . LEU A 1 186 ? 4.362 0.150 5.744 1.00 97.50 186 LEU A C 1
ATOM 1373 O O . LEU A 1 186 ? 5.408 -0.341 6.190 1.00 97.50 186 LEU A O 1
ATOM 1377 N N . LYS A 1 187 ? 3.298 0.369 6.509 1.00 98.06 187 LYS A N 1
ATOM 1378 C CA . LYS A 1 187 ? 3.211 -0.003 7.918 1.00 98.06 187 LYS A CA 1
ATOM 1379 C C . LYS A 1 187 ? 2.047 -0.976 8.090 1.00 98.06 187 LYS A C 1
ATOM 1381 O O . LYS A 1 187 ? 0.915 -0.563 7.845 1.00 98.06 187 LYS A O 1
ATOM 1386 N N . PRO A 1 188 ? 2.296 -2.224 8.527 1.00 98.12 188 PRO A N 1
ATOM 1387 C CA . PRO A 1 188 ? 1.230 -3.157 8.886 1.00 98.12 188 PRO A CA 1
ATOM 1388 C C . PRO A 1 188 ? 0.359 -2.634 10.036 1.00 98.12 188 PRO A C 1
ATOM 1390 O O . PRO A 1 188 ? 0.732 -1.664 10.701 1.00 98.12 188 PRO A O 1
ATOM 1393 N N . LEU A 1 189 ? -0.766 -3.310 10.298 1.00 97.75 189 LEU A N 1
ATOM 1394 C CA . LEU A 1 189 ? -1.720 -2.925 11.342 1.00 97.75 189 LEU A CA 1
ATOM 1395 C C . LEU A 1 189 ? -1.025 -2.698 12.691 1.00 97.75 189 LEU A C 1
ATOM 1397 O O . LEU A 1 189 ? -0.300 -3.552 13.200 1.00 97.75 189 LEU A O 1
ATOM 1401 N N . THR A 1 190 ? -1.265 -1.538 13.291 1.00 96.50 190 THR A N 1
ATOM 1402 C CA . THR A 1 190 ? -0.788 -1.201 14.634 1.00 96.50 190 THR A CA 1
ATOM 1403 C C . THR A 1 190 ? -1.719 -0.189 15.297 1.00 96.50 190 THR A C 1
ATOM 1405 O O . THR A 1 190 ? -2.468 0.516 14.623 1.00 96.50 190 THR A O 1
ATOM 1408 N N . ALA A 1 191 ? -1.669 -0.118 16.624 1.00 96.12 191 ALA A N 1
ATOM 1409 C CA . ALA A 1 191 ? -2.297 0.940 17.415 1.00 96.12 191 ALA A CA 1
ATOM 1410 C C . ALA A 1 191 ? -1.300 2.034 17.842 1.00 96.12 191 ALA A C 1
ATOM 1412 O O . ALA A 1 191 ? -1.657 2.967 18.557 1.00 96.12 191 ALA A O 1
ATOM 1413 N N . ASP A 1 192 ? -0.044 1.930 17.403 1.00 95.62 192 ASP A N 1
ATOM 1414 C CA . ASP A 1 192 ? 0.995 2.921 17.668 1.00 95.62 192 ASP A CA 1
ATOM 1415 C C . ASP A 1 192 ? 0.822 4.147 16.756 1.00 95.62 192 ASP A C 1
ATOM 1417 O O . ASP A 1 192 ? 1.336 4.204 15.632 1.00 95.62 192 ASP A O 1
ATOM 1421 N N . ALA A 1 193 ? 0.085 5.140 17.260 1.00 95.88 193 ALA A N 1
ATOM 1422 C CA . ALA A 1 193 ? -0.169 6.399 16.567 1.00 95.88 193 ALA A CA 1
ATOM 1423 C C . ALA A 1 193 ? 1.123 7.159 16.227 1.00 95.88 193 ALA A C 1
ATOM 1425 O O . ALA A 1 193 ? 1.208 7.785 15.169 1.00 95.88 193 ALA A O 1
ATOM 1426 N N . ALA A 1 194 ? 2.147 7.096 17.084 1.00 96.31 194 ALA A N 1
ATOM 1427 C CA . ALA A 1 194 ? 3.412 7.780 16.839 1.00 96.31 194 ALA A CA 1
ATOM 1428 C C . ALA A 1 194 ? 4.156 7.138 15.663 1.00 96.31 194 ALA A C 1
ATOM 1430 O O . ALA A 1 194 ? 4.611 7.845 14.762 1.00 96.31 194 ALA A O 1
ATOM 1431 N N . ALA A 1 195 ? 4.215 5.804 15.610 1.00 96.31 195 ALA A N 1
ATOM 1432 C CA . ALA A 1 195 ? 4.808 5.097 14.481 1.00 96.31 195 ALA A CA 1
ATOM 1433 C C . ALA A 1 195 ? 4.084 5.401 13.163 1.00 96.31 195 ALA A C 1
ATOM 1435 O O . ALA A 1 195 ? 4.747 5.619 12.151 1.00 96.31 195 ALA A O 1
ATOM 1436 N N . LEU A 1 196 ? 2.749 5.451 13.164 1.00 98.00 196 LEU A N 1
ATOM 1437 C CA . LEU A 1 196 ? 1.956 5.768 11.970 1.00 98.00 196 LEU A CA 1
ATOM 1438 C C . LEU A 1 196 ? 2.192 7.210 11.500 1.00 98.00 196 LEU A C 1
ATOM 1440 O O . LEU A 1 196 ? 2.489 7.436 10.326 1.00 98.00 196 LEU A O 1
ATOM 1444 N N . LYS A 1 197 ? 2.156 8.185 12.417 1.00 97.88 197 LYS A N 1
ATOM 1445 C CA . LYS A 1 197 ? 2.424 9.597 12.096 1.00 97.88 197 LYS A CA 1
ATOM 1446 C C . LYS A 1 197 ? 3.862 9.833 11.631 1.00 97.88 197 LYS A C 1
ATOM 1448 O O . LYS A 1 197 ? 4.082 10.671 10.760 1.00 97.88 197 LYS A O 1
ATOM 1453 N N . ASN A 1 198 ? 4.827 9.061 12.130 1.00 97.88 198 ASN A N 1
ATOM 1454 C CA . ASN A 1 198 ? 6.207 9.103 11.644 1.00 97.88 198 ASN A CA 1
ATOM 1455 C C . ASN A 1 198 ? 6.331 8.623 10.191 1.00 97.88 198 ASN A C 1
ATOM 1457 O O . ASN A 1 198 ? 7.105 9.206 9.435 1.00 97.88 198 ASN A O 1
ATOM 1461 N N . VAL A 1 199 ? 5.560 7.610 9.776 1.00 97.81 199 VAL A N 1
ATOM 1462 C CA . VAL A 1 199 ? 5.496 7.211 8.359 1.00 97.81 199 VAL A CA 1
ATOM 1463 C C . VAL A 1 199 ? 4.910 8.347 7.516 1.00 97.81 199 VAL A C 1
ATOM 1465 O O . VAL A 1 199 ? 5.533 8.763 6.540 1.00 97.81 199 VAL A O 1
ATOM 1468 N N . ILE A 1 200 ? 3.769 8.901 7.940 1.00 98.25 200 ILE A N 1
ATOM 1469 C CA . ILE A 1 200 ? 3.047 9.965 7.221 1.00 98.25 200 ILE A CA 1
ATOM 1470 C C . ILE A 1 200 ? 3.912 11.219 7.043 1.00 98.25 200 ILE A C 1
ATOM 1472 O O . ILE A 1 200 ? 3.994 11.774 5.949 1.00 98.25 200 ILE A O 1
ATOM 1476 N N . LYS A 1 201 ? 4.621 11.653 8.091 1.00 96.69 201 LYS A N 1
ATOM 1477 C CA . LYS A 1 201 ? 5.484 12.846 8.055 1.00 96.69 201 LYS A CA 1
ATOM 1478 C C . LYS A 1 201 ? 6.532 12.798 6.933 1.00 96.69 201 LYS A C 1
ATOM 1480 O O . LYS A 1 201 ? 6.912 13.847 6.415 1.00 96.69 201 LYS A O 1
ATOM 1485 N N . ASN A 1 202 ? 6.968 11.599 6.544 1.00 94.25 202 ASN A N 1
ATOM 1486 C CA . ASN A 1 202 ? 8.041 11.374 5.578 1.00 94.25 202 ASN A CA 1
ATOM 1487 C C . ASN A 1 202 ? 7.551 11.186 4.128 1.00 94.25 202 ASN A C 1
ATOM 1489 O O . ASN A 1 202 ? 8.336 10.799 3.265 1.00 94.25 202 ASN A O 1
ATOM 1493 N N . PHE A 1 203 ? 6.273 11.440 3.830 1.00 97.94 203 PHE A N 1
ATOM 1494 C CA . PHE A 1 203 ? 5.723 11.261 2.482 1.00 97.94 203 PHE A CA 1
ATOM 1495 C C . PHE A 1 203 ? 6.254 12.263 1.470 1.00 97.94 203 PHE A C 1
ATOM 1497 O O . PHE A 1 203 ? 5.900 13.432 1.529 1.00 97.94 203 PHE A O 1
ATOM 1504 N N . VAL A 1 204 ? 7.041 11.819 0.499 1.00 96.62 204 VAL A N 1
ATOM 1505 C CA . VAL A 1 204 ? 7.556 12.666 -0.583 1.00 96.62 204 VAL A CA 1
ATOM 1506 C C . VAL A 1 204 ? 6.801 12.354 -1.871 1.00 96.62 204 VAL A C 1
ATOM 1508 O O . VAL A 1 204 ? 6.700 11.187 -2.237 1.00 96.62 204 VAL A O 1
ATOM 1511 N N . ALA A 1 205 ? 6.301 13.395 -2.541 1.00 97.12 205 ALA A N 1
ATOM 1512 C CA . ALA A 1 205 ? 5.616 13.289 -3.826 1.00 97.12 205 ALA A CA 1
ATOM 1513 C C . ALA A 1 205 ? 6.608 12.930 -4.948 1.00 97.12 205 ALA A C 1
ATOM 1515 O O . ALA A 1 205 ? 7.534 13.699 -5.215 1.00 97.12 205 ALA A O 1
ATOM 1516 N N . SER A 1 206 ? 6.449 11.770 -5.589 1.00 95.00 206 SER A N 1
ATOM 1517 C CA . SER A 1 206 ? 7.279 11.345 -6.728 1.00 95.00 206 SER A CA 1
ATOM 1518 C C . SER A 1 206 ? 6.633 10.198 -7.503 1.00 95.00 206 SER A C 1
ATOM 1520 O O . SER A 1 206 ? 6.025 9.326 -6.896 1.00 95.00 206 SER A O 1
ATOM 1522 N N . GLY A 1 207 ? 6.822 10.145 -8.824 1.00 91.19 207 GLY A N 1
ATOM 1523 C CA . GLY A 1 207 ? 6.352 9.031 -9.659 1.00 91.19 207 GLY A CA 1
ATOM 1524 C C . GLY A 1 207 ? 4.967 9.226 -10.273 1.00 91.19 207 GLY A C 1
ATOM 1525 O O . GLY A 1 207 ? 4.274 10.201 -9.989 1.00 91.19 207 GLY A O 1
ATOM 1526 N N . GLY A 1 208 ? 4.599 8.292 -11.145 1.00 90.19 208 GLY A N 1
ATOM 1527 C CA . GLY A 1 208 ? 3.258 8.107 -11.685 1.00 90.19 208 GLY A CA 1
ATOM 1528 C C . GLY A 1 208 ? 2.343 7.345 -10.727 1.00 90.19 208 GLY A C 1
ATOM 1529 O O . GLY A 1 208 ? 2.764 6.878 -9.670 1.00 90.19 208 GLY A O 1
ATOM 1530 N N . THR A 1 209 ? 1.079 7.220 -11.112 1.00 91.00 209 THR A N 1
ATOM 1531 C CA . THR A 1 209 ? -0.042 6.838 -10.249 1.00 91.00 209 THR A CA 1
ATOM 1532 C C . THR A 1 209 ? -0.450 5.387 -10.496 1.00 91.00 209 THR A C 1
ATOM 1534 O O . THR A 1 209 ? -1.398 5.116 -11.232 1.00 91.00 209 THR A O 1
ATOM 1537 N N . ALA A 1 210 ? 0.245 4.436 -9.865 1.00 92.25 210 ALA A N 1
ATOM 1538 C CA . ALA A 1 210 ? -0.075 3.006 -9.939 1.00 92.25 210 ALA A CA 1
ATOM 1539 C C . ALA A 1 210 ? -1.059 2.588 -8.832 1.00 92.25 210 ALA A C 1
ATOM 1541 O O . ALA A 1 210 ? -0.758 1.773 -7.955 1.00 92.25 210 ALA A O 1
ATOM 1542 N N . GLY A 1 211 ? -2.240 3.207 -8.807 1.00 90.50 211 GLY A N 1
ATOM 1543 C CA . GLY A 1 211 ? -3.153 3.063 -7.673 1.00 90.50 211 GLY A CA 1
ATOM 1544 C C . GLY A 1 211 ? -3.732 1.664 -7.485 1.00 90.50 211 GLY A C 1
ATOM 1545 O O . GLY A 1 211 ? -3.990 1.269 -6.353 1.00 90.50 211 GLY A O 1
ATOM 1546 N N . HIS A 1 212 ? -3.834 0.848 -8.532 1.00 89.19 212 HIS A N 1
ATOM 1547 C CA . HIS A 1 212 ? -4.195 -0.569 -8.405 1.00 89.19 212 HIS A CA 1
ATOM 1548 C C . HIS A 1 212 ? -3.187 -1.354 -7.549 1.00 89.19 212 HIS A C 1
ATOM 1550 O O . HIS A 1 212 ? -3.601 -2.224 -6.786 1.00 89.19 212 HIS A O 1
ATOM 1556 N N . ILE A 1 213 ? -1.899 -0.995 -7.584 1.00 94.88 213 ILE A N 1
ATOM 1557 C CA . ILE A 1 213 ? -0.862 -1.560 -6.702 1.00 94.88 213 ILE A CA 1
ATOM 1558 C C . ILE A 1 213 ? -1.117 -1.126 -5.248 1.00 94.88 213 ILE A C 1
ATOM 1560 O O . ILE A 1 213 ? -1.013 -1.930 -4.320 1.00 94.88 213 ILE A O 1
ATOM 1564 N N . GLY A 1 214 ? -1.525 0.129 -5.034 1.00 95.38 214 GLY A N 1
ATOM 1565 C CA . GLY A 1 214 ? -1.955 0.629 -3.723 1.00 95.38 214 GLY A CA 1
ATOM 1566 C C . GLY A 1 214 ? -3.192 -0.097 -3.175 1.00 95.38 214 GLY A C 1
ATOM 1567 O O . GLY A 1 214 ? -3.213 -0.476 -1.999 1.00 95.38 214 GLY A O 1
ATOM 1568 N N . VAL A 1 215 ? -4.193 -0.359 -4.024 1.00 94.31 215 VAL A N 1
ATOM 1569 C CA . VAL A 1 215 ? -5.411 -1.115 -3.671 1.00 94.31 215 VAL A CA 1
ATOM 1570 C C . VAL A 1 215 ? -5.052 -2.545 -3.292 1.00 94.31 215 VAL A C 1
ATOM 1572 O O . VAL A 1 215 ? -5.495 -3.051 -2.261 1.00 94.31 215 VAL A O 1
ATOM 1575 N N . GLN A 1 216 ? -4.205 -3.178 -4.098 1.00 94.62 216 GLN A N 1
ATOM 1576 C CA . GLN A 1 216 ? -3.718 -4.527 -3.873 1.00 94.62 216 GLN A CA 1
ATOM 1577 C C . GLN A 1 216 ? -3.044 -4.665 -2.497 1.00 94.62 216 GLN A C 1
ATOM 1579 O O . GLN A 1 216 ? -3.431 -5.520 -1.700 1.00 94.62 216 GLN A O 1
ATOM 1584 N N . TRP A 1 217 ? -2.086 -3.794 -2.169 1.00 97.50 217 TRP A N 1
ATOM 1585 C CA . TRP A 1 217 ? -1.406 -3.839 -0.870 1.00 97.50 217 TRP A CA 1
ATOM 1586 C C . TRP A 1 217 ? -2.326 -3.476 0.298 1.00 97.50 217 TRP A C 1
ATOM 1588 O O . TRP A 1 217 ? -2.200 -4.050 1.378 1.00 97.50 217 TRP A O 1
ATOM 1598 N N . THR A 1 218 ? -3.291 -2.585 0.086 1.00 97.38 218 THR A N 1
ATOM 1599 C CA . THR A 1 218 ? -4.337 -2.265 1.071 1.00 97.38 218 THR A CA 1
ATOM 1600 C C . THR A 1 218 ? -5.192 -3.482 1.407 1.00 97.38 218 THR A C 1
ATOM 1602 O O . THR A 1 218 ? -5.443 -3.748 2.582 1.00 97.38 218 THR A O 1
ATOM 1605 N N . TRP A 1 219 ? -5.578 -4.269 0.400 1.00 95.62 219 TRP A N 1
ATOM 1606 C CA . TRP A 1 219 ? -6.288 -5.528 0.616 1.00 95.62 219 TRP A CA 1
ATOM 1607 C C . TRP A 1 219 ? -5.423 -6.528 1.393 1.00 95.62 219 TRP A C 1
ATOM 1609 O O . TRP A 1 219 ? -5.884 -7.122 2.369 1.00 95.62 219 TRP A O 1
ATOM 1619 N N . TYR A 1 220 ? -4.142 -6.652 1.045 1.00 96.44 220 TYR A N 1
ATOM 1620 C CA . TYR A 1 220 ? -3.210 -7.543 1.741 1.00 96.44 220 TYR A CA 1
ATOM 1621 C C . TYR A 1 220 ? -2.981 -7.159 3.203 1.00 96.44 220 TYR A C 1
ATOM 1623 O O . TYR A 1 220 ? -2.893 -8.038 4.056 1.00 96.44 220 TYR A O 1
ATOM 1631 N N . MET A 1 221 ? -2.971 -5.864 3.532 1.00 97.38 221 MET A N 1
ATOM 1632 C CA . MET A 1 221 ? -2.890 -5.405 4.926 1.00 97.38 221 MET A CA 1
ATOM 1633 C C . MET A 1 221 ? -4.154 -5.694 5.746 1.00 97.38 221 MET A C 1
ATOM 1635 O O . MET A 1 221 ? -4.124 -5.547 6.965 1.00 97.38 221 MET A O 1
ATOM 1639 N N . LEU A 1 222 ? -5.247 -6.122 5.110 1.00 96.44 222 LEU A N 1
ATOM 1640 C CA . LEU A 1 222 ? -6.485 -6.541 5.770 1.00 96.44 222 LEU A CA 1
ATOM 1641 C C . LEU A 1 222 ? -6.743 -8.051 5.665 1.00 96.44 222 LEU A C 1
ATOM 1643 O O . LEU A 1 222 ? -7.662 -8.544 6.322 1.00 96.44 222 LEU A O 1
ATOM 1647 N N . SER A 1 223 ? -5.970 -8.803 4.880 1.00 95.69 223 SER A N 1
ATOM 1648 C CA . SER A 1 223 ? -6.186 -10.239 4.674 1.00 95.69 223 SER A CA 1
ATOM 1649 C C . SER A 1 223 ? -5.458 -11.090 5.717 1.00 95.69 223 SER A C 1
ATOM 1651 O O . SER A 1 223 ? -4.264 -10.926 5.961 1.00 95.69 223 SER A O 1
ATOM 1653 N N . GLU A 1 224 ? -6.162 -12.059 6.309 1.00 95.31 224 GLU A N 1
ATOM 1654 C CA . GLU A 1 224 ? -5.548 -13.018 7.239 1.00 95.31 224 GLU A CA 1
ATOM 1655 C C . GLU A 1 224 ? -4.505 -13.920 6.557 1.00 95.31 224 GLU A C 1
ATOM 1657 O O . GLU A 1 224 ? -3.534 -14.329 7.197 1.00 95.31 224 GLU A O 1
ATOM 1662 N N . ASN A 1 225 ? -4.643 -14.151 5.245 1.00 94.69 225 ASN A N 1
ATOM 1663 C CA . ASN A 1 225 ? -3.728 -14.967 4.439 1.00 94.69 225 ASN A CA 1
ATOM 1664 C C . ASN A 1 225 ? -2.312 -14.372 4.377 1.00 94.69 225 ASN A C 1
ATOM 1666 O O . ASN A 1 225 ? -1.336 -15.074 4.126 1.00 94.69 225 ASN A O 1
ATOM 1670 N N . TRP A 1 226 ? -2.186 -13.076 4.656 1.00 94.69 226 TRP A N 1
ATOM 1671 C CA . TRP A 1 226 ? -0.921 -12.352 4.701 1.00 94.69 226 TRP A CA 1
ATOM 1672 C C . TRP A 1 226 ? -0.291 -12.294 6.094 1.00 94.69 226 TRP A C 1
ATOM 1674 O O . TRP A 1 226 ? 0.816 -11.781 6.260 1.00 94.69 226 TRP A O 1
ATOM 1684 N N . GLY A 1 227 ? -0.952 -12.853 7.111 1.00 94.19 227 GLY A N 1
ATOM 1685 C CA . GLY A 1 227 ? -0.451 -12.829 8.482 1.00 94.19 227 GLY A CA 1
ATOM 1686 C C . GLY A 1 227 ? 0.878 -13.572 8.666 1.00 94.19 227 GLY A C 1
ATOM 1687 O O . GLY A 1 227 ? 1.652 -13.217 9.555 1.00 94.19 227 GLY A O 1
ATOM 1688 N N . SER A 1 228 ? 1.182 -14.568 7.828 1.00 91.25 228 SER A N 1
ATOM 1689 C CA . SER A 1 228 ? 2.398 -15.392 7.930 1.00 91.25 228 SER A CA 1
ATOM 1690 C C . SER A 1 228 ? 3.694 -14.595 7.751 1.00 91.25 228 SER A C 1
ATOM 1692 O O . SER A 1 228 ? 4.700 -14.930 8.374 1.00 91.25 228 SER A O 1
ATOM 1694 N N . VAL A 1 229 ? 3.662 -13.510 6.972 1.00 92.00 229 VAL A N 1
ATOM 1695 C CA . VAL A 1 229 ? 4.821 -12.636 6.731 1.00 92.00 229 VAL A CA 1
ATOM 1696 C C . VAL A 1 229 ? 4.914 -11.460 7.708 1.00 92.00 229 VAL A C 1
ATOM 1698 O O . VAL A 1 229 ? 5.866 -10.687 7.641 1.00 92.00 229 VAL A O 1
ATOM 1701 N N . MET A 1 230 ? 3.955 -11.323 8.630 1.00 95.25 230 MET A N 1
ATOM 1702 C CA . MET A 1 230 ? 3.890 -10.237 9.614 1.00 95.25 230 MET A CA 1
ATOM 1703 C C . MET A 1 230 ? 4.153 -10.728 11.043 1.00 95.25 230 MET A C 1
ATOM 1705 O O . MET A 1 230 ? 3.882 -11.883 11.400 1.00 95.25 230 MET A O 1
ATOM 1709 N N . ASN A 1 231 ? 4.598 -9.809 11.907 1.00 95.19 231 ASN A N 1
ATOM 1710 C CA . ASN A 1 231 ? 4.673 -10.070 13.344 1.00 95.19 231 ASN A CA 1
ATOM 1711 C C . ASN A 1 231 ? 3.276 -10.336 13.913 1.00 95.19 231 ASN A C 1
ATOM 1713 O O . ASN A 1 231 ? 2.300 -9.752 13.451 1.00 95.19 231 ASN A O 1
ATOM 1717 N N . ALA A 1 232 ? 3.176 -11.156 14.962 1.00 94.19 232 ALA A N 1
ATOM 1718 C CA . ALA A 1 232 ? 1.891 -11.576 15.528 1.00 94.19 232 ALA A CA 1
ATOM 1719 C C . ALA A 1 232 ? 0.941 -10.406 15.865 1.00 94.19 232 ALA A C 1
ATOM 1721 O O . ALA A 1 232 ? -0.244 -10.476 15.551 1.00 94.19 232 ALA A O 1
ATOM 1722 N N . SER A 1 233 ? 1.460 -9.305 16.421 1.00 92.94 233 SER A N 1
ATOM 1723 C CA . SER A 1 233 ? 0.675 -8.104 16.762 1.00 92.94 233 SER A CA 1
ATOM 1724 C C . SER A 1 233 ? 0.152 -7.322 15.550 1.00 92.94 233 SER A C 1
ATOM 1726 O O . SER A 1 233 ? -0.809 -6.560 15.672 1.00 92.94 233 SER A O 1
ATOM 1728 N N . GLN A 1 234 ? 0.764 -7.526 14.384 1.00 95.94 234 GLN A N 1
ATOM 1729 C CA . GLN A 1 234 ? 0.458 -6.842 13.128 1.00 95.94 234 GLN A CA 1
ATOM 1730 C C . GLN A 1 234 ? -0.513 -7.619 12.241 1.00 95.94 234 GLN A C 1
ATOM 1732 O O . GLN A 1 234 ? -0.990 -7.085 11.242 1.00 95.94 234 GLN A O 1
ATOM 1737 N N . ARG A 1 235 ? -0.790 -8.884 12.576 1.00 96.38 235 ARG A N 1
ATOM 1738 C CA . ARG A 1 235 ? -1.605 -9.757 11.732 1.00 96.38 235 ARG A CA 1
ATOM 1739 C C . ARG A 1 235 ? -3.053 -9.265 11.686 1.00 96.38 235 ARG A C 1
ATOM 1741 O O . ARG A 1 235 ? -3.632 -8.995 12.753 1.00 96.38 235 ARG A O 1
ATOM 1748 N N . PRO A 1 236 ? -3.652 -9.202 10.486 1.00 96.31 236 PRO A N 1
ATOM 1749 C CA . PRO A 1 236 ? -5.086 -9.021 10.350 1.00 96.31 236 PRO A CA 1
ATOM 1750 C C . PRO A 1 236 ? -5.820 -10.170 11.030 1.00 96.31 236 PRO A C 1
ATOM 1752 O O . PRO A 1 236 ? -5.414 -11.330 10.946 1.00 96.31 236 PRO A O 1
ATOM 1755 N N . ALA A 1 237 ? -6.900 -9.846 11.727 1.00 94.25 237 ALA A N 1
ATOM 1756 C CA . ALA A 1 237 ? -7.754 -10.839 12.345 1.00 94.25 237 ALA A CA 1
ATOM 1757 C C . ALA A 1 237 ? -8.505 -11.635 11.273 1.00 94.25 237 ALA A C 1
ATOM 1759 O O . ALA A 1 237 ? -8.786 -11.131 10.179 1.00 94.25 237 ALA A O 1
ATOM 1760 N N . LYS A 1 238 ? -8.895 -12.861 11.620 1.00 92.25 238 LYS A N 1
ATOM 1761 C CA . LYS A 1 238 ? -9.801 -13.656 10.795 1.00 92.25 238 LYS A CA 1
ATOM 1762 C C . LYS A 1 238 ? -11.084 -12.887 10.510 1.00 92.25 238 LYS A C 1
ATOM 1764 O O . LYS A 1 238 ? -11.632 -12.233 11.400 1.00 92.25 238 LYS A O 1
ATOM 1769 N N . ALA A 1 239 ? -11.562 -12.961 9.270 1.00 85.50 239 ALA A N 1
ATOM 1770 C CA . ALA A 1 239 ? -12.801 -12.305 8.887 1.00 85.50 239 ALA A CA 1
ATOM 1771 C C . ALA A 1 239 ? -13.982 -12.902 9.674 1.00 85.50 239 ALA A C 1
ATOM 1773 O O . ALA A 1 239 ? -14.345 -14.064 9.508 1.00 85.50 239 ALA A O 1
ATOM 1774 N N . ASP A 1 240 ? -14.583 -12.085 10.536 1.00 86.56 240 ASP A N 1
ATOM 1775 C CA . ASP A 1 240 ? -15.817 -12.398 11.251 1.00 86.56 240 ASP A CA 1
ATOM 1776 C C . ASP A 1 240 ? -16.690 -11.136 11.246 1.00 86.56 240 ASP A C 1
ATOM 1778 O O . ASP A 1 240 ? -16.440 -10.225 12.039 1.00 86.56 240 ASP A O 1
ATOM 1782 N N . PRO A 1 241 ? -17.729 -11.054 10.393 1.00 82.31 241 PRO A N 1
ATOM 1783 C CA . PRO A 1 241 ? -18.579 -9.869 10.290 1.00 82.31 241 PRO A CA 1
ATOM 1784 C C . PRO A 1 241 ? -19.242 -9.455 11.609 1.00 82.31 241 PRO A C 1
ATOM 1786 O O . PRO A 1 241 ? -19.681 -8.308 11.742 1.00 82.31 241 PRO A O 1
ATOM 1789 N N . LYS A 1 242 ? -19.337 -10.358 12.595 1.00 83.69 242 LYS A N 1
ATOM 1790 C CA . LYS A 1 242 ? -19.907 -10.066 13.914 1.00 83.69 242 LYS A CA 1
ATOM 1791 C C . LYS A 1 242 ? -18.883 -9.470 14.879 1.00 83.69 242 LYS A C 1
ATOM 1793 O O . LYS A 1 242 ? -19.313 -8.741 15.770 1.00 83.69 242 LYS A O 1
ATOM 1798 N N . LYS A 1 243 ? -17.581 -9.720 14.684 1.00 88.00 243 LYS A N 1
ATOM 1799 C CA . LYS A 1 243 ? -16.502 -9.354 15.626 1.00 88.00 243 LYS A CA 1
ATOM 1800 C C . LYS A 1 243 ? -15.437 -8.412 15.064 1.00 88.00 243 LYS A C 1
ATOM 1802 O O . LYS A 1 243 ? -14.808 -7.706 15.842 1.00 88.00 243 LYS A O 1
ATOM 1807 N N . VAL A 1 244 ? -15.239 -8.379 13.749 1.00 91.88 244 VAL A N 1
ATOM 1808 C CA . VAL A 1 244 ? -14.173 -7.616 13.088 1.00 91.88 244 VAL A CA 1
ATOM 1809 C C . VAL A 1 244 ? -14.769 -6.788 11.957 1.00 91.88 244 VAL A C 1
ATOM 1811 O O . VAL A 1 244 ? -15.446 -7.312 11.074 1.00 91.88 244 VAL A O 1
ATOM 1814 N N . ALA A 1 245 ? -14.512 -5.485 11.976 1.00 92.62 245 ALA A N 1
ATOM 1815 C CA . ALA A 1 245 ? -14.759 -4.600 10.847 1.00 92.62 245 ALA A CA 1
ATOM 1816 C C . ALA A 1 245 ? -13.435 -4.336 10.121 1.00 92.62 245 ALA A C 1
ATOM 1818 O O . ALA A 1 245 ? -12.468 -3.916 10.751 1.00 92.62 245 ALA A O 1
ATOM 1819 N N . LYS A 1 246 ? -13.397 -4.570 8.807 1.00 94.38 246 LYS A N 1
ATOM 1820 C CA . LYS A 1 246 ? -12.243 -4.282 7.946 1.00 94.38 246 LYS A CA 1
ATOM 1821 C C . LYS A 1 246 ? -12.614 -3.140 7.008 1.00 94.38 246 LYS A C 1
ATOM 1823 O O . LYS A 1 246 ? -13.635 -3.227 6.330 1.00 94.38 246 LYS A O 1
ATOM 1828 N N . ILE A 1 247 ? -11.831 -2.067 7.010 1.00 95.75 247 ILE A N 1
ATOM 1829 C CA . ILE A 1 247 ? -12.138 -0.821 6.301 1.00 95.75 247 ILE A CA 1
ATOM 1830 C C . ILE A 1 247 ? -10.928 -0.426 5.461 1.00 95.75 247 ILE A C 1
ATOM 1832 O O . ILE A 1 247 ? -9.827 -0.288 5.986 1.00 95.75 247 ILE A O 1
ATOM 1836 N N . ALA A 1 248 ? -11.139 -0.206 4.168 1.00 95.06 248 ALA A N 1
ATOM 1837 C CA . ALA A 1 248 ? -10.147 0.392 3.286 1.00 95.06 248 ALA A CA 1
ATOM 1838 C C . ALA A 1 248 ? -10.492 1.871 3.065 1.00 95.06 248 ALA A C 1
ATOM 1840 O O . ALA A 1 248 ? -11.633 2.198 2.743 1.00 95.06 248 ALA A O 1
ATOM 1841 N N . ILE A 1 249 ? -9.514 2.758 3.243 1.00 95.31 249 ILE A N 1
ATOM 1842 C CA . ILE A 1 249 ? -9.634 4.191 2.949 1.00 95.31 249 ILE A CA 1
ATOM 1843 C C . ILE A 1 249 ? -8.650 4.515 1.838 1.00 95.31 249 ILE A C 1
ATOM 1845 O O . ILE A 1 249 ? -7.456 4.274 1.993 1.00 95.31 249 ILE A O 1
ATOM 1849 N N . LEU A 1 250 ? -9.149 5.049 0.728 1.00 93.38 250 LEU A N 1
ATOM 1850 C CA . LEU A 1 250 ? -8.347 5.388 -0.442 1.00 93.38 250 LEU A CA 1
ATOM 1851 C C . LEU A 1 250 ? -8.343 6.906 -0.610 1.00 93.38 250 LEU A C 1
ATOM 1853 O O . LEU A 1 250 ? -9.406 7.512 -0.725 1.00 93.38 250 LEU A O 1
ATOM 1857 N N . MET A 1 251 ? -7.157 7.515 -0.605 1.00 91.94 251 MET A N 1
ATOM 1858 C CA . MET A 1 251 ? -6.974 8.951 -0.833 1.00 91.94 251 MET A CA 1
ATOM 1859 C C . MET A 1 251 ? -6.039 9.160 -2.023 1.00 91.94 251 MET A C 1
ATOM 1861 O O . MET A 1 251 ? -4.882 8.749 -1.960 1.00 91.94 251 MET A O 1
ATOM 1865 N N . THR A 1 252 ? -6.544 9.794 -3.083 1.00 89.75 252 THR A N 1
ATOM 1866 C CA . THR A 1 252 ? -5.837 10.071 -4.346 1.00 89.75 252 THR A CA 1
ATOM 1867 C C . THR A 1 252 ? -6.356 11.361 -4.983 1.00 89.75 252 THR A C 1
ATOM 1869 O O . THR A 1 252 ? -7.469 11.788 -4.668 1.00 89.75 252 THR A O 1
ATOM 1872 N N . ASP A 1 253 ? -5.556 11.988 -5.850 1.00 83.88 253 ASP A N 1
ATOM 1873 C CA . ASP A 1 253 ? -5.908 13.216 -6.574 1.00 83.88 253 ASP A CA 1
ATOM 1874 C C . ASP A 1 253 ? -6.061 13.042 -8.093 1.00 83.88 253 ASP A C 1
ATOM 1876 O O . ASP A 1 253 ? -6.252 14.038 -8.796 1.00 83.88 253 ASP A O 1
ATOM 1880 N N . GLY A 1 254 ? -5.985 11.814 -8.615 1.00 77.69 254 GLY A N 1
ATOM 1881 C CA . GLY A 1 254 ? -5.990 11.589 -10.056 1.00 77.69 254 GLY A CA 1
ATOM 1882 C C . GLY A 1 254 ? -6.295 10.159 -10.483 1.00 77.69 254 GLY A C 1
ATOM 1883 O O . GLY A 1 254 ? -6.414 9.236 -9.679 1.00 77.69 254 GLY A O 1
ATOM 1884 N N . GLU A 1 255 ? -6.434 9.986 -11.794 1.00 82.12 255 GLU A N 1
ATOM 1885 C CA . GLU A 1 255 ? -6.612 8.675 -12.410 1.00 82.12 255 GLU A CA 1
ATOM 1886 C C . GLU A 1 255 ? -5.328 7.846 -12.353 1.00 82.12 255 GLU A C 1
ATOM 1888 O O . GLU A 1 255 ? -4.212 8.368 -12.445 1.00 82.12 255 GLU A O 1
ATOM 1893 N N . PHE A 1 256 ? -5.486 6.525 -12.277 1.00 87.38 256 PHE A N 1
ATOM 1894 C CA . PHE A 1 256 ? -4.349 5.617 -12.351 1.00 87.38 256 PHE A CA 1
ATOM 1895 C C . PHE A 1 256 ? -3.783 5.656 -13.771 1.00 87.38 256 PHE A C 1
ATOM 1897 O O . PHE A 1 256 ? -4.512 5.444 -14.739 1.00 87.38 256 PHE A O 1
ATOM 1904 N N . ASN A 1 257 ? -2.498 5.978 -13.898 1.00 84.94 257 ASN A N 1
ATOM 1905 C CA . ASN A 1 257 ? -1.832 6.260 -15.175 1.00 84.94 257 ASN A CA 1
ATOM 1906 C C . ASN A 1 257 ? -0.584 5.411 -15.429 1.00 84.94 257 ASN A C 1
ATOM 1908 O O . ASN A 1 257 ? 0.062 5.574 -16.462 1.00 84.94 257 ASN A O 1
ATOM 1912 N N . LEU A 1 258 ? -0.280 4.503 -14.505 1.00 88.38 258 LEU A N 1
ATOM 1913 C CA . LEU A 1 258 ? 0.902 3.665 -14.544 1.00 88.38 258 LEU A CA 1
ATOM 1914 C C . LEU A 1 258 ? 0.508 2.212 -14.301 1.00 88.38 258 LEU A C 1
ATOM 1916 O O . LEU A 1 258 ? -0.243 1.960 -13.367 1.00 88.38 258 LEU A O 1
ATOM 1920 N N . SER A 1 259 ? 1.022 1.275 -15.098 1.00 89.88 259 SER A N 1
ATOM 1921 C CA . SER A 1 259 ? 0.810 -0.171 -14.941 1.00 89.88 259 SER A CA 1
ATOM 1922 C C . SER A 1 259 ? 1.945 -0.950 -15.601 1.00 89.88 259 SER A C 1
ATOM 1924 O O . SER A 1 259 ? 2.369 -0.617 -16.705 1.00 89.88 259 SER A O 1
ATOM 1926 N N . TYR A 1 260 ? 2.427 -2.013 -14.957 1.00 89.56 260 TYR A N 1
ATOM 1927 C CA . TYR A 1 260 ? 3.435 -2.905 -15.541 1.00 89.56 260 TYR A CA 1
ATOM 1928 C C . TYR A 1 260 ? 2.849 -4.218 -16.050 1.00 89.56 260 TYR A C 1
ATOM 1930 O O . TYR A 1 260 ? 3.571 -5.017 -16.646 1.00 89.56 260 TYR A O 1
ATOM 1938 N N . PHE A 1 261 ? 1.571 -4.483 -15.786 1.00 80.62 261 PHE A N 1
ATOM 1939 C CA . PHE A 1 261 ? 0.988 -5.801 -16.009 1.00 80.62 261 PHE A CA 1
ATOM 1940 C C . PHE A 1 261 ? 1.073 -6.236 -17.484 1.00 80.62 261 PHE A C 1
ATOM 1942 O O . PHE A 1 261 ? 1.535 -7.343 -17.757 1.00 80.62 261 PHE A O 1
ATOM 1949 N N . ASP A 1 262 ? 0.711 -5.343 -18.410 1.00 75.38 262 ASP A N 1
ATOM 1950 C CA . ASP A 1 262 ? 0.653 -5.612 -19.859 1.00 75.38 262 ASP A CA 1
ATOM 1951 C C . ASP A 1 262 ? 1.732 -4.896 -20.675 1.00 75.38 262 ASP A C 1
ATOM 1953 O O . ASP A 1 262 ? 1.923 -5.184 -21.855 1.00 75.38 262 ASP A O 1
ATOM 1957 N N . ALA A 1 263 ? 2.482 -3.994 -20.043 1.00 85.88 263 ALA A N 1
ATOM 1958 C CA . ALA A 1 263 ? 3.566 -3.287 -20.702 1.00 85.88 263 ALA A CA 1
ATOM 1959 C C . ALA A 1 263 ? 4.647 -4.286 -21.121 1.00 85.88 263 ALA A C 1
ATOM 1961 O O . ALA A 1 263 ? 5.211 -4.962 -20.269 1.00 85.88 263 ALA A O 1
ATOM 1962 N N . SER A 1 264 ? 4.973 -4.370 -22.404 1.00 86.44 264 SER A N 1
ATOM 1963 C CA . SER A 1 264 ? 6.103 -5.117 -22.969 1.00 86.44 264 SER A CA 1
ATOM 1964 C C . SER A 1 264 ? 7.374 -4.270 -23.022 1.00 86.44 264 SER A C 1
ATOM 1966 O O . SER A 1 264 ? 8.481 -4.804 -22.914 1.00 86.44 264 SER A O 1
ATOM 1968 N N . THR A 1 265 ? 7.222 -2.951 -23.137 1.00 88.00 265 THR A N 1
ATOM 1969 C CA . THR A 1 265 ? 8.320 -1.979 -23.158 1.00 88.00 265 THR A CA 1
ATOM 1970 C C . THR A 1 265 ? 8.164 -0.923 -22.062 1.00 88.00 265 THR A C 1
ATOM 1972 O O . THR A 1 265 ? 7.083 -0.711 -21.522 1.00 88.00 265 THR A O 1
ATOM 1975 N N . VAL A 1 266 ? 9.250 -0.218 -21.727 1.00 88.38 266 VAL A N 1
ATOM 1976 C CA . VAL A 1 266 ? 9.220 0.873 -20.731 1.00 88.38 266 VAL A CA 1
ATOM 1977 C C . VAL A 1 266 ? 8.246 1.990 -21.129 1.00 88.38 266 VAL A C 1
ATOM 1979 O O . VAL A 1 266 ? 7.608 2.579 -20.262 1.00 88.38 266 VAL A O 1
ATOM 1982 N N . GLY A 1 267 ? 8.106 2.270 -22.430 1.00 84.69 267 GLY A N 1
ATOM 1983 C CA . GLY A 1 267 ? 7.207 3.314 -22.937 1.00 84.69 267 GLY A CA 1
ATOM 1984 C C . GLY A 1 267 ? 5.717 2.990 -22.785 1.00 84.69 267 GLY A C 1
ATOM 1985 O O . GLY A 1 267 ? 4.892 3.896 -22.832 1.00 84.69 267 GLY A O 1
ATOM 1986 N N . GLU A 1 268 ? 5.373 1.720 -22.569 1.00 87.12 268 GLU A N 1
ATOM 1987 C CA . GLU A 1 268 ? 3.993 1.259 -22.357 1.00 87.12 268 GLU A CA 1
ATOM 1988 C C . GLU A 1 268 ? 3.583 1.291 -20.881 1.00 87.12 268 GLU A C 1
ATOM 1990 O O . GLU A 1 268 ? 2.408 1.154 -20.567 1.00 87.12 268 GLU A O 1
ATOM 1995 N N . VAL A 1 269 ? 4.531 1.500 -19.961 1.00 86.69 269 VAL A N 1
ATOM 1996 C CA . VAL A 1 269 ? 4.242 1.540 -18.520 1.00 86.69 269 VAL A CA 1
ATOM 1997 C C . VAL A 1 269 ? 3.379 2.752 -18.145 1.00 86.69 269 VAL A C 1
ATOM 1999 O O . VAL A 1 269 ? 2.596 2.678 -17.200 1.00 86.69 269 VAL A O 1
ATOM 2002 N N . TYR A 1 270 ? 3.519 3.867 -18.872 1.00 80.50 270 TYR A N 1
ATOM 2003 C CA . TYR A 1 270 ? 2.881 5.151 -18.574 1.00 80.50 270 TYR A CA 1
ATOM 2004 C C . TYR A 1 270 ? 2.096 5.669 -19.781 1.00 80.50 270 TYR A C 1
ATOM 2006 O O . TYR A 1 270 ? 2.670 6.347 -20.631 1.00 80.50 270 TYR A O 1
ATOM 2014 N N . ASN A 1 271 ? 0.810 5.309 -19.870 1.00 65.06 271 ASN A N 1
ATOM 2015 C CA . ASN A 1 271 ? -0.233 5.780 -20.805 1.00 65.06 271 ASN A CA 1
ATOM 2016 C C . ASN A 1 271 ? -1.345 4.712 -20.903 1.00 65.06 271 ASN A C 1
ATOM 2018 O O . ASN A 1 271 ? -1.322 3.707 -20.193 1.00 65.06 271 ASN A O 1
ATOM 2022 N N . ASP A 1 272 ? -2.311 4.920 -21.800 1.00 54.97 272 ASP A N 1
ATOM 2023 C CA . ASP A 1 272 ? -3.413 3.987 -22.042 1.00 54.97 272 ASP A CA 1
ATOM 2024 C C . ASP A 1 272 ? -2.968 2.622 -22.610 1.00 54.97 272 ASP A C 1
ATOM 2026 O O . ASP A 1 272 ? -3.732 1.671 -22.522 1.00 54.97 272 ASP A O 1
ATOM 2030 N N . ALA A 1 273 ? -1.737 2.466 -23.121 1.00 51.41 273 ALA A N 1
ATOM 2031 C CA . ALA A 1 273 ? -1.230 1.162 -23.575 1.00 51.41 273 ALA A CA 1
ATOM 2032 C C . ALA A 1 273 ? -0.934 0.204 -22.405 1.00 51.41 273 ALA A C 1
ATOM 2034 O O . ALA A 1 273 ? -1.054 -1.006 -22.559 1.00 51.41 273 ALA A O 1
ATOM 2035 N N . GLY A 1 274 ? -0.597 0.737 -21.223 1.00 50.53 274 GLY A N 1
ATOM 2036 C CA . GLY A 1 274 ? -0.526 -0.033 -19.974 1.00 50.53 274 GLY A CA 1
ATOM 2037 C C . GLY A 1 274 ? -1.883 -0.187 -19.275 1.00 50.53 274 GLY A C 1
ATOM 2038 O O . GLY A 1 274 ? -2.022 -1.000 -18.354 1.00 50.53 274 GLY A O 1
ATOM 2039 N N . LYS A 1 275 ? -2.889 0.589 -19.703 1.00 55.72 275 LYS A N 1
ATOM 2040 C CA . LYS A 1 275 ? -4.281 0.513 -19.250 1.00 55.72 275 LYS A CA 1
ATOM 2041 C C . LYS A 1 275 ? -5.099 -0.271 -20.273 1.00 55.72 275 LYS A C 1
ATOM 2043 O O . LYS A 1 275 ? -5.894 0.299 -21.017 1.00 55.72 275 LYS A O 1
ATOM 2048 N N . GLU A 1 276 ? -4.937 -1.589 -20.306 1.00 51.22 276 GLU A N 1
ATOM 2049 C CA . GLU A 1 276 ? -5.905 -2.418 -21.029 1.00 51.22 276 GLU A CA 1
ATOM 2050 C C . GLU A 1 276 ? -7.342 -2.033 -20.601 1.00 51.22 276 GLU A C 1
ATOM 2052 O O . GLU A 1 276 ? -7.559 -1.723 -19.418 1.00 51.22 276 GLU A O 1
ATOM 2057 N N . PRO A 1 277 ? -8.325 -2.019 -21.530 1.00 50.62 277 PRO A N 1
ATOM 2058 C CA . PRO A 1 277 ? -9.715 -1.694 -21.230 1.00 50.62 277 PRO A CA 1
ATOM 2059 C C . PRO A 1 277 ? -10.175 -2.459 -20.003 1.00 50.62 277 PRO A C 1
ATOM 2061 O O . PRO A 1 277 ? -9.743 -3.595 -19.806 1.00 50.62 277 PRO A O 1
ATOM 2064 N N . THR A 1 278 ? -11.051 -1.841 -19.206 1.00 48.81 278 THR A N 1
ATOM 2065 C CA . THR A 1 278 ? -11.580 -2.370 -17.944 1.00 48.81 278 THR A CA 1
ATOM 2066 C C . THR A 1 278 ? -11.801 -3.872 -18.066 1.00 48.81 278 THR A C 1
ATOM 2068 O O . THR A 1 278 ? -12.795 -4.335 -18.631 1.00 48.81 278 THR A O 1
ATOM 2071 N N . ARG A 1 279 ? -10.826 -4.656 -17.590 1.00 50.94 279 ARG A N 1
ATOM 2072 C CA . ARG A 1 279 ? -10.951 -6.108 -17.592 1.00 50.94 279 ARG A CA 1
ATOM 2073 C C . ARG A 1 279 ? -12.190 -6.393 -16.781 1.00 50.94 279 ARG A C 1
ATOM 2075 O O . ARG A 1 279 ? -12.411 -5.720 -15.775 1.00 50.94 279 ARG A O 1
ATOM 2082 N N . THR A 1 280 ? -13.026 -7.316 -17.242 1.00 41.62 280 THR A N 1
ATOM 2083 C CA . THR A 1 280 ? -14.253 -7.704 -16.546 1.00 41.62 280 THR A CA 1
ATOM 2084 C C . THR A 1 280 ? -13.876 -8.297 -15.185 1.00 41.62 280 T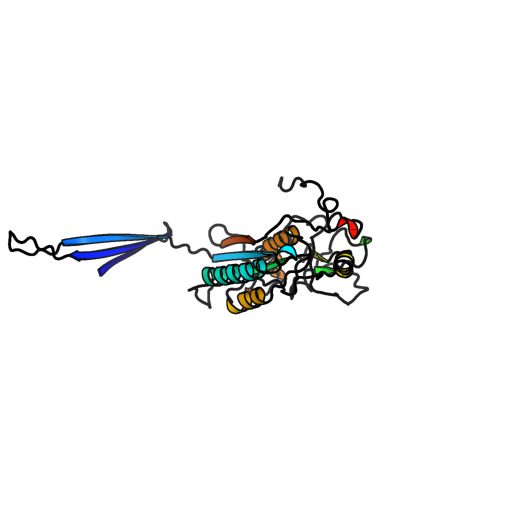HR A C 1
ATOM 2086 O O . THR A 1 280 ? -13.759 -9.507 -15.022 1.00 41.62 280 THR A O 1
ATOM 2089 N N . ALA A 1 281 ? -13.586 -7.433 -14.220 1.00 37.38 281 ALA A N 1
ATOM 2090 C CA . ALA A 1 281 ? -13.174 -7.791 -12.887 1.00 37.38 281 ALA A CA 1
ATOM 2091 C C . ALA A 1 281 ? -14.439 -8.129 -12.100 1.00 37.38 281 ALA A C 1
ATOM 2093 O O . ALA A 1 281 ? -15.398 -7.359 -12.084 1.00 37.38 281 ALA A O 1
ATOM 2094 N N . ALA A 1 282 ? -14.399 -9.300 -11.464 1.00 34.19 282 ALA A N 1
ATOM 2095 C CA . ALA A 1 282 ? -15.382 -9.845 -10.533 1.00 34.19 282 ALA A CA 1
ATOM 2096 C C . ALA A 1 282 ? -16.725 -10.318 -11.136 1.00 34.19 282 ALA A C 1
ATOM 2098 O O . ALA A 1 282 ? -17.793 -9.782 -10.854 1.00 34.19 282 ALA A O 1
ATOM 2099 N N . LYS A 1 283 ? -16.686 -11.431 -11.883 1.00 27.89 283 LYS A N 1
ATOM 2100 C CA . LYS A 1 283 ? -17.747 -12.453 -11.800 1.00 27.89 283 LYS A CA 1
ATOM 2101 C C . LYS A 1 283 ? -17.196 -13.704 -11.117 1.00 27.89 283 LYS A C 1
ATOM 2103 O O . LYS A 1 283 ? -17.019 -14.728 -11.767 1.00 27.89 283 LYS A O 1
ATOM 2108 N N . THR A 1 284 ? -16.908 -13.597 -9.829 1.00 35.88 284 THR A N 1
ATOM 2109 C CA . THR A 1 284 ? -16.839 -14.730 -8.894 1.00 35.88 284 THR A CA 1
ATOM 2110 C C . THR A 1 284 ? -17.225 -14.218 -7.526 1.00 35.88 284 THR A C 1
ATOM 2112 O O . THR A 1 284 ? -16.559 -13.249 -7.095 1.00 35.88 284 THR A O 1
#

Secondary structure (DSSP, 8-state):
-EEEEEEETTTTEEEEEEEEEEE---TTS---PEEEEEEEEEEE----EEEEEEEEE-SGGGTTHHHHHHHHHHHHHHHHHHTT--SSS-SEEEEEEEESSSEE-GGGHHHHEEEP-SGGGTT-PPPTTSPP--S------SEE----STTTTS---TTT--EEE-THHHHHHHHHT--SS-SSPPEEEE--HHHHHHHHHT----S---HHHHHHHHHHTT-GGGGGGS-GGGPPPP--TTTEEEEEEEE-SS---B--SS-SSGGGSBSTTTS-S-------

Foldseek 3Di:
DWDDWDQDPPQQKTKTKDWDFDFDDDPPDPDTDTDIDIDMDMDGHAQAAEEEEELQEQAQVCPDVNLVVSLVVQLVVLCVQLPPADQVDGSYWYKYWYDALFTQQPLLQVQAEDEDQDPVCLAFAAANVDDDPCPDVDPPGRTFAAGHYPCRPHLAESNHGGTYLDNLLCVLCVVVVFDSYFPQHIGFIDSPSVVSSVSSVRRHHTHHAQVVNSVSVSVNSQDQNHQVSDDPRRHHDDDDVRHYHYYYHYDDDDDHFAADNQDPHSVCRGHCSRVDDPDPPDPD

Radius of gyration: 25.44 Å; chains: 1; bounding box: 71×58×70 Å